Protein AF-A0A0W0Z2P0-F1 (afdb_monomer_lite)

Radius of gyration: 26.35 Å; chains: 1; bounding box: 93×44×69 Å

Secondary structure (DSSP, 8-state):
-----PPTTHHHHHHHHHHHHHHHHT-TT-HHHHHHHHHHHHHHHHHHSTT--HHHHHHHHHHHHHT-HHHHHSPP---HHHHHHHHHHHHHHHHS-TTT-HHHHHHHHHHHHHHHHHHHHH-HHHHHHTPPP--HHHHHHHHHHHHHS---PPP--HHHHHHHHHHHHHHHHHHHHHHHHHHHHHHHTTS-HHHHGGGB-TTTSSB-HHHHHHHHHH-GGG-TTS-HHHHHHHHHHHHHHHHHHTT-SSS-HHHHHHHHHHHHTSHHHHHHHHT---HHHHHHHHHHHHHHHHHHTTTS--SS------S--HHHHHHHHHHHHHHHS-----------

Foldseek 3Di:
DDDPPQPPCPLVVVLVLLVLLQVQLQVPVCLLSNLQSLLVQLLVCCVRPPLDALVNSLVVLLVSLVVDPSLAPDDHHQCQSLLLLLLLLVVLVVPDPQPPCPPVVLLSSSNLSSSSSSCSSNPVVVNLVNYDDDDPVSNVVSNVSSVVHDHDHHPDPPLVSLLVLLVVLLVLLVVLLVVLQVVLQVVLVVDDCQLQVVQQDPVPSGGPLLVSLVCCAPPVVSCVVQDPLSNLSSLLSVLSVVLNCLSDDDDRSVSSLVVSVVSCPDPVNVVSLVVHPDPSSVVSNVSNCVSCVQVCCVPPDDDDPRCSVRSCNSVNVVVVVVVVCVVVPPPDPPPPPPDD

Sequence (340 aa):
MSATAYPEDLDKSLERHIREINKSLNNKSHPEKSIEVMLSFGSFLQEQFPGMLLDDLRKEINKISKNSTQFQEMKLPEVQLIGALSEARIVWYGQAEIDENTYEICKCDALAKAMNIYAVLMGEERVTEKLLPVSDEIIDGTITKISAAKYKAPPQQYDAAAENTIRKLKVNNITCLQHLSDALKVEAKKLPDTVTKPFISANTGELDVASFATAVINKPEQFPEVSKQLRIASESYLTIKTLGMELEGTEKPIIKLQNYRQQFEQPHVQKTLNTNPDNAIQTFIKVVNYIFAKITNSVKKNSSDFEILPLNSPQQTLLKKAARELQEAPQAPSTSPSMK

Structure (mmCIF, N/CA/C/O backbone):
data_AF-A0A0W0Z2P0-F1
#
_entry.id   AF-A0A0W0Z2P0-F1
#
loop_
_atom_site.group_PDB
_atom_site.id
_atom_site.type_symbol
_atom_site.label_atom_id
_atom_site.label_alt_id
_atom_site.label_comp_id
_atom_site.label_asym_id
_atom_site.label_entity_id
_atom_site.label_seq_id
_atom_site.pdbx_PDB_ins_code
_atom_site.Cartn_x
_atom_site.Cartn_y
_atom_site.Cartn_z
_atom_site.occupancy
_atom_site.B_iso_or_equiv
_atom_site.auth_seq_id
_atom_site.auth_comp_id
_atom_site.auth_asym_id
_atom_site.auth_atom_id
_atom_site.pdbx_PDB_model_num
ATOM 1 N N . MET A 1 1 ? 11.443 -14.109 -0.359 1.00 38.25 1 MET A N 1
ATOM 2 C CA . MET A 1 1 ? 10.658 -14.283 0.880 1.00 38.25 1 MET A CA 1
ATOM 3 C C . MET A 1 1 ? 11.586 -14.044 2.059 1.00 38.25 1 MET A C 1
ATOM 5 O O . MET A 1 1 ? 12.591 -14.730 2.155 1.00 38.25 1 MET A O 1
ATOM 9 N N . SER A 1 2 ? 11.290 -13.054 2.895 1.00 31.50 2 SER A N 1
ATOM 10 C CA . SER A 1 2 ? 11.807 -12.933 4.261 1.00 31.50 2 SER A CA 1
ATOM 11 C C . SER A 1 2 ? 10.744 -12.170 5.041 1.00 31.50 2 SER A C 1
ATOM 13 O O . SER A 1 2 ? 10.290 -11.115 4.591 1.00 31.50 2 SER A O 1
ATOM 15 N N . ALA A 1 3 ? 10.257 -12.804 6.103 1.00 33.47 3 ALA A N 1
ATOM 16 C CA . ALA A 1 3 ? 9.181 -12.332 6.949 1.00 33.47 3 ALA A CA 1
ATOM 17 C C . ALA A 1 3 ? 9.569 -10.997 7.590 1.00 33.47 3 ALA A C 1
ATOM 19 O O . ALA A 1 3 ? 10.680 -10.841 8.094 1.00 33.47 3 ALA A O 1
ATOM 20 N N . THR A 1 4 ? 8.641 -10.045 7.614 1.00 42.00 4 THR A N 1
ATOM 21 C CA . THR A 1 4 ? 8.630 -9.042 8.675 1.00 42.00 4 THR A CA 1
ATOM 22 C C . THR A 1 4 ? 8.625 -9.811 9.989 1.00 42.00 4 THR A C 1
ATOM 24 O O . THR A 1 4 ? 7.636 -10.466 10.309 1.00 42.00 4 THR A O 1
ATOM 27 N N . ALA A 1 5 ? 9.755 -9.813 10.696 1.00 42.78 5 ALA A N 1
ATOM 28 C CA . ALA A 1 5 ? 9.804 -10.275 12.070 1.00 42.78 5 ALA A CA 1
ATOM 29 C C . ALA A 1 5 ? 8.889 -9.336 12.855 1.00 42.78 5 ALA A C 1
ATOM 31 O O . ALA A 1 5 ? 9.228 -8.179 13.103 1.00 42.78 5 ALA A O 1
ATOM 32 N N . TYR A 1 6 ? 7.668 -9.797 13.113 1.00 54.41 6 TYR A N 1
ATOM 33 C CA . TYR A 1 6 ? 6.761 -9.119 14.020 1.00 54.41 6 TYR A CA 1
ATOM 34 C C . TYR A 1 6 ? 7.428 -9.047 15.396 1.00 54.41 6 TYR A C 1
ATOM 36 O O . TYR A 1 6 ? 8.253 -9.914 15.703 1.00 54.41 6 TYR A O 1
ATOM 44 N N . PRO A 1 7 ? 7.092 -8.048 16.227 1.00 59.81 7 PRO A N 1
ATOM 45 C CA . PRO A 1 7 ? 7.478 -8.085 17.628 1.00 59.81 7 PRO A CA 1
ATOM 46 C C . PRO A 1 7 ? 7.146 -9.469 18.191 1.00 59.81 7 PRO A C 1
ATOM 48 O O . PRO A 1 7 ? 6.036 -9.971 17.964 1.00 59.81 7 PRO A O 1
ATOM 51 N N . GLU A 1 8 ? 8.098 -10.092 18.888 1.00 56.06 8 GLU A N 1
ATOM 52 C CA . GLU A 1 8 ? 7.783 -11.241 19.733 1.00 56.06 8 GLU A CA 1
ATOM 53 C C . GLU A 1 8 ? 6.577 -10.820 20.593 1.00 56.06 8 GLU A C 1
ATOM 55 O O . GLU A 1 8 ? 6.608 -9.765 21.221 1.00 56.06 8 GLU A O 1
ATOM 60 N N . ASP A 1 9 ? 5.475 -11.575 20.524 1.00 75.50 9 ASP A N 1
ATOM 61 C CA . ASP A 1 9 ? 4.191 -11.298 21.197 1.00 75.50 9 ASP A CA 1
ATOM 62 C C . ASP A 1 9 ? 3.194 -10.319 20.534 1.00 75.50 9 ASP A C 1
ATOM 64 O O . ASP A 1 9 ? 2.246 -9.877 21.200 1.00 75.50 9 ASP A O 1
ATOM 68 N N . LEU A 1 10 ? 3.299 -10.025 19.230 1.00 84.44 10 LEU A N 1
ATOM 69 C CA . LEU A 1 10 ? 2.244 -9.276 18.518 1.00 84.44 10 LEU A CA 1
ATOM 70 C C . LEU A 1 10 ? 0.857 -9.925 18.695 1.00 84.44 10 LEU A C 1
ATOM 72 O O . LEU A 1 10 ? -0.098 -9.236 19.052 1.00 84.44 10 LEU A O 1
ATOM 76 N N . ASP A 1 11 ? 0.756 -11.244 18.533 1.00 83.38 11 ASP A N 1
ATOM 77 C CA . ASP A 1 11 ? -0.502 -11.992 18.659 1.00 83.38 11 ASP A CA 1
ATOM 78 C C . ASP A 1 11 ? -1.118 -11.845 20.056 1.00 83.38 11 ASP A C 1
ATOM 80 O O . ASP A 1 11 ? -2.305 -11.541 20.183 1.00 83.38 11 ASP A O 1
ATOM 84 N N . LYS A 1 12 ? -0.299 -11.959 21.112 1.00 85.81 12 LYS A N 1
ATOM 85 C CA . LYS A 1 12 ? -0.736 -11.760 22.507 1.00 85.81 12 LYS A CA 1
ATOM 86 C C . LYS A 1 12 ? -1.150 -10.312 22.771 1.00 85.81 12 LYS A C 1
ATOM 88 O O . LYS A 1 12 ? -2.078 -10.052 23.537 1.00 85.81 12 LYS A O 1
ATOM 93 N N . SER A 1 13 ? -0.468 -9.352 22.147 1.00 89.12 13 SER A N 1
ATOM 94 C CA . SER A 1 13 ? -0.796 -7.928 22.272 1.00 89.12 13 SER A CA 1
ATOM 95 C C . SER A 1 13 ? -2.140 -7.611 21.615 1.00 89.12 13 SER A C 1
ATOM 97 O O . SER A 1 13 ? -2.981 -6.956 22.236 1.00 89.12 13 SER A O 1
ATOM 99 N N . LEU A 1 14 ? -2.377 -8.135 20.407 1.00 90.88 14 LEU A N 1
ATOM 100 C CA . LEU A 1 14 ? -3.671 -8.066 19.725 1.00 90.88 14 LEU A CA 1
ATOM 101 C C . LEU A 1 14 ? -4.765 -8.727 20.573 1.00 90.88 14 LEU A C 1
ATOM 103 O O . LEU A 1 14 ? -5.805 -8.118 20.814 1.00 90.88 14 LEU A O 1
ATOM 107 N N . GLU A 1 15 ? -4.516 -9.929 21.096 1.00 89.31 15 GLU A N 1
ATOM 108 C CA . GLU A 1 15 ? -5.449 -10.662 21.959 1.00 89.31 15 GLU A CA 1
ATOM 109 C C . GLU A 1 15 ? -5.854 -9.840 23.191 1.00 89.31 15 GLU A C 1
ATOM 111 O O . GLU A 1 15 ? -7.044 -9.710 23.500 1.00 89.31 15 GLU A O 1
ATOM 116 N N . ARG A 1 16 ? -4.876 -9.234 23.872 1.00 90.94 16 ARG A N 1
ATOM 117 C CA . ARG A 1 16 ? -5.110 -8.366 25.031 1.00 90.94 16 ARG A CA 1
ATOM 118 C C . ARG A 1 16 ? -6.006 -7.179 24.674 1.00 90.94 16 ARG A C 1
ATOM 120 O O . ARG A 1 16 ? -6.971 -6.929 25.397 1.00 90.94 16 ARG A O 1
ATOM 127 N N . HIS A 1 17 ? -5.727 -6.489 23.566 1.00 93.75 17 HIS A N 1
ATOM 128 C CA . HIS A 1 17 ? -6.543 -5.356 23.120 1.00 93.75 17 HIS A CA 1
ATOM 129 C C . HIS A 1 17 ? -7.974 -5.778 22.773 1.00 93.75 17 HIS A C 1
ATOM 131 O O . HIS A 1 17 ? -8.924 -5.139 23.222 1.00 93.75 17 HIS A O 1
ATOM 137 N N . ILE A 1 18 ? -8.157 -6.885 22.049 1.00 93.31 18 ILE A N 1
ATOM 138 C CA . ILE A 1 18 ? -9.495 -7.383 21.699 1.00 93.31 18 ILE A CA 1
ATOM 139 C C . ILE A 1 18 ? -10.286 -7.796 22.946 1.00 93.31 18 ILE A C 1
ATOM 141 O O . ILE A 1 18 ? -11.477 -7.494 23.045 1.00 93.31 18 ILE A O 1
ATOM 145 N N . ARG A 1 19 ? -9.647 -8.424 23.942 1.00 92.00 19 ARG A N 1
ATOM 146 C CA . ARG A 1 19 ? -10.296 -8.737 25.228 1.00 92.00 19 ARG A CA 1
ATOM 147 C C . ARG A 1 19 ? -10.727 -7.482 25.978 1.00 92.00 19 ARG A C 1
ATOM 149 O O . ARG A 1 19 ? -11.816 -7.464 26.552 1.00 92.00 19 ARG A O 1
ATOM 156 N N . GLU A 1 20 ? -9.898 -6.445 25.974 1.00 93.00 20 GLU A N 1
ATOM 157 C CA . GLU A 1 20 ? -10.222 -5.172 26.614 1.00 93.00 20 GLU A CA 1
ATOM 158 C C . GLU A 1 20 ? -11.389 -4.468 25.914 1.00 93.00 20 GLU A C 1
ATOM 160 O O . GLU A 1 20 ? -12.325 -4.037 26.592 1.00 93.00 20 GLU A O 1
ATOM 165 N N . ILE A 1 21 ? -11.391 -4.452 24.576 1.00 93.12 21 ILE A N 1
ATOM 166 C CA . ILE A 1 21 ? -12.507 -3.952 23.763 1.00 93.12 21 ILE A CA 1
ATOM 167 C C . ILE A 1 21 ? -13.784 -4.739 24.073 1.00 93.12 21 ILE A C 1
ATOM 169 O O . ILE A 1 21 ? -14.826 -4.157 24.357 1.00 93.12 21 ILE A O 1
ATOM 173 N N . ASN A 1 22 ? -13.725 -6.071 24.081 1.00 92.06 22 ASN A N 1
ATOM 174 C CA . ASN A 1 22 ? -14.903 -6.888 24.369 1.00 92.06 22 ASN A CA 1
ATOM 175 C C . ASN A 1 22 ? -15.439 -6.645 25.786 1.00 92.06 22 ASN A C 1
ATOM 177 O O . ASN A 1 22 ? -16.653 -6.614 26.003 1.00 92.06 22 ASN A O 1
ATOM 181 N N . LYS A 1 23 ? -14.548 -6.448 26.760 1.00 91.06 23 LYS A N 1
ATOM 182 C CA . LYS A 1 23 ? -14.924 -6.115 28.136 1.00 91.06 23 LYS A CA 1
ATOM 183 C C . LYS A 1 23 ? -15.576 -4.733 28.228 1.00 91.06 23 LYS A C 1
ATOM 185 O O . LYS A 1 23 ? -16.551 -4.598 28.965 1.00 91.06 23 LYS A O 1
ATOM 190 N N . SER A 1 24 ? -15.061 -3.729 27.517 1.00 91.94 24 SER A N 1
ATOM 191 C CA . SER A 1 24 ? -15.619 -2.372 27.535 1.00 91.94 24 SER A CA 1
ATOM 192 C C . SER A 1 24 ? -16.967 -2.300 26.816 1.00 91.94 24 SER A C 1
ATOM 194 O O . SER A 1 24 ? -17.912 -1.754 27.381 1.00 91.94 24 SER A O 1
ATOM 196 N N . LEU A 1 25 ? -17.113 -2.952 25.658 1.00 88.81 25 LEU A N 1
ATOM 197 C CA . LEU A 1 25 ? -18.373 -3.006 24.903 1.00 88.81 25 LEU A CA 1
ATOM 198 C C . LEU A 1 25 ? -19.531 -3.631 25.696 1.00 88.81 25 LEU A C 1
ATOM 200 O O . LEU A 1 25 ? -20.675 -3.213 25.546 1.00 88.81 25 LEU A O 1
ATOM 204 N N . ASN A 1 26 ? -19.248 -4.589 26.582 1.00 85.38 26 ASN A N 1
ATOM 205 C CA . ASN A 1 26 ? -20.266 -5.172 27.463 1.00 85.38 26 ASN A CA 1
ATOM 206 C C . ASN A 1 26 ? -20.700 -4.235 28.611 1.00 85.38 26 ASN A C 1
ATOM 208 O O . ASN A 1 26 ? -21.699 -4.508 29.276 1.00 85.38 26 ASN A O 1
ATOM 212 N N . ASN A 1 27 ? -19.980 -3.137 28.860 1.00 83.19 27 ASN A N 1
ATOM 213 C CA . ASN A 1 27 ? -20.311 -2.160 29.894 1.00 83.19 27 ASN A CA 1
ATOM 214 C C . ASN A 1 27 ? -21.078 -0.966 29.301 1.00 83.19 27 ASN A C 1
ATOM 216 O O . ASN A 1 27 ? -20.511 0.094 29.030 1.00 83.19 27 ASN A O 1
ATOM 220 N N . LYS A 1 28 ? -22.393 -1.141 29.127 1.00 72.06 28 LYS A N 1
ATOM 221 C CA . LYS A 1 28 ? -23.289 -0.150 28.499 1.00 72.06 28 LYS A CA 1
ATOM 222 C C . LYS A 1 28 ? -23.348 1.198 29.227 1.00 72.06 28 LYS A C 1
ATOM 224 O O . LYS A 1 28 ? -23.702 2.198 28.613 1.00 72.06 28 LYS A O 1
ATOM 229 N N . SER A 1 29 ? -22.989 1.235 30.509 1.00 74.62 29 SER A N 1
ATOM 230 C CA . SER A 1 29 ? -23.050 2.444 31.337 1.00 74.62 29 SER A CA 1
ATOM 231 C C . SER A 1 29 ? -21.920 3.442 31.061 1.00 74.62 29 SER A C 1
ATOM 233 O O . SER A 1 29 ? -22.002 4.573 31.527 1.00 74.62 29 SER A O 1
ATOM 235 N N . HIS A 1 30 ? -20.870 3.040 30.330 1.00 80.31 30 HIS A N 1
ATOM 236 C CA . HIS A 1 30 ? -19.684 3.871 30.081 1.00 80.31 30 HIS A CA 1
ATOM 237 C C . HIS A 1 30 ? -19.198 3.768 28.625 1.00 80.31 30 HIS A C 1
ATOM 239 O O . HIS A 1 30 ? -18.109 3.237 28.370 1.00 80.31 30 HIS A O 1
ATOM 245 N N . PRO A 1 31 ? -19.982 4.256 27.645 1.00 80.56 31 PRO A N 1
ATOM 246 C CA . PRO A 1 31 ? -19.602 4.210 26.235 1.00 80.56 31 PRO A CA 1
ATOM 247 C C . PRO A 1 31 ? -18.310 4.987 25.946 1.00 80.56 31 PRO A C 1
ATOM 249 O O . PRO A 1 31 ? -17.575 4.602 25.038 1.00 80.56 31 PRO A O 1
ATOM 252 N N . GLU A 1 32 ? -17.976 6.017 26.733 1.00 86.50 32 GLU A N 1
ATOM 253 C CA . GLU A 1 32 ? -16.735 6.787 26.563 1.00 86.50 32 GLU A CA 1
ATOM 254 C C . GLU A 1 32 ? -15.503 5.895 26.750 1.00 86.50 32 GLU A C 1
ATOM 256 O O . GLU A 1 32 ? -14.555 5.961 25.971 1.00 86.50 32 GLU A O 1
ATOM 261 N N . LYS A 1 33 ? -15.550 4.979 27.725 1.00 88.69 33 LYS A N 1
ATOM 262 C CA . LYS A 1 33 ? -14.458 4.035 27.988 1.00 88.69 33 LYS A CA 1
ATOM 263 C C . LYS A 1 33 ? -14.229 3.093 26.809 1.00 88.69 33 LYS A C 1
ATOM 265 O O . LYS A 1 33 ? -13.092 2.761 26.491 1.00 88.69 33 LYS A O 1
ATOM 270 N N . SER A 1 34 ? -15.297 2.660 26.148 1.00 90.00 34 SER A N 1
ATOM 271 C CA . SER A 1 34 ? -15.194 1.816 24.956 1.00 90.00 34 SER A CA 1
ATOM 272 C C . SER A 1 34 ? -14.545 2.560 23.790 1.00 90.00 34 SER A C 1
ATOM 274 O O . SER A 1 34 ? -13.726 1.980 23.079 1.00 90.00 34 SER A O 1
ATOM 276 N N . ILE A 1 35 ? -14.849 3.851 23.639 1.00 91.06 35 ILE A N 1
ATOM 277 C CA . ILE A 1 35 ? -14.222 4.721 22.637 1.00 91.06 35 ILE A CA 1
ATOM 278 C C . ILE A 1 35 ? -12.734 4.914 22.947 1.00 91.06 35 ILE A C 1
ATOM 280 O O . ILE A 1 35 ? -11.907 4.768 22.052 1.00 91.06 35 ILE A O 1
ATOM 284 N N . GLU A 1 36 ? -12.370 5.171 24.205 1.00 92.06 36 GLU A N 1
ATOM 285 C CA . GLU A 1 36 ? -10.968 5.314 24.626 1.00 92.06 36 GLU A CA 1
ATOM 286 C C . GLU A 1 36 ? -10.154 4.031 24.405 1.00 92.06 36 GLU A C 1
ATOM 288 O O . GLU A 1 36 ? -9.028 4.090 23.912 1.00 92.06 36 GLU A O 1
ATOM 293 N N . VAL A 1 37 ? -10.725 2.860 24.700 1.00 92.62 37 VAL A N 1
ATOM 294 C CA . VAL A 1 37 ? -10.064 1.569 24.445 1.00 92.62 37 VAL A CA 1
ATOM 295 C C . VAL A 1 37 ? -9.882 1.334 22.939 1.00 92.62 37 VAL A C 1
ATOM 297 O O . VAL A 1 37 ? -8.808 0.901 22.516 1.00 92.62 37 VAL A O 1
ATOM 300 N N . MET A 1 38 ? -10.881 1.668 22.114 1.00 91.50 38 MET A N 1
ATOM 301 C CA . MET A 1 38 ? -10.751 1.611 20.651 1.00 91.50 38 MET A CA 1
ATOM 302 C C . MET A 1 38 ? -9.661 2.562 20.148 1.00 91.50 38 MET A C 1
ATOM 304 O O . MET A 1 38 ? -8.819 2.169 19.347 1.00 91.50 38 MET A O 1
ATOM 308 N N . LEU A 1 39 ? -9.623 3.794 20.653 1.00 90.06 39 LEU A N 1
ATOM 309 C CA . LEU A 1 39 ? -8.586 4.771 20.322 1.00 90.06 39 LEU A CA 1
ATOM 310 C C . LEU A 1 39 ? -7.191 4.291 20.720 1.00 90.06 39 LEU A C 1
ATOM 312 O O . LEU A 1 39 ? -6.248 4.427 19.940 1.00 90.06 39 LEU A O 1
ATOM 316 N N . SER A 1 40 ? -7.056 3.691 21.903 1.00 91.12 40 SER A N 1
ATOM 317 C CA . SER A 1 40 ? -5.793 3.110 22.354 1.00 91.12 40 SER A CA 1
ATOM 318 C C . SER A 1 40 ? -5.351 1.960 21.453 1.00 91.12 40 SER A C 1
ATOM 320 O O . SER A 1 40 ? -4.164 1.867 21.144 1.00 91.12 40 SER A O 1
ATOM 322 N N . PHE A 1 41 ? -6.279 1.111 21.008 1.00 92.62 41 PHE A N 1
ATOM 323 C CA . PHE A 1 41 ? -5.969 0.041 20.065 1.00 92.62 41 PHE A CA 1
ATOM 324 C C . PHE A 1 41 ? -5.561 0.590 18.690 1.00 92.62 41 PHE A C 1
ATOM 326 O O . PHE A 1 41 ? -4.579 0.138 18.108 1.00 92.62 41 PHE A O 1
ATOM 333 N N . GLY A 1 42 ? -6.255 1.614 18.195 1.00 88.88 42 GLY A N 1
ATOM 334 C CA . GLY A 1 42 ? -5.901 2.307 16.957 1.00 88.88 42 GLY A CA 1
ATOM 335 C C . GLY A 1 42 ? -4.515 2.950 16.998 1.00 88.88 42 GLY A C 1
ATOM 336 O O . GLY A 1 42 ? -3.743 2.802 16.052 1.00 88.88 42 GLY A O 1
ATOM 337 N N . SER A 1 43 ? -4.181 3.601 18.115 1.00 83.75 43 SER A N 1
ATOM 338 C CA . SER A 1 43 ? -2.860 4.191 18.372 1.00 83.75 43 SER A CA 1
ATOM 339 C C . SER A 1 43 ? -1.767 3.117 18.414 1.00 83.75 43 SER A C 1
ATOM 341 O O . SER A 1 43 ? -0.750 3.247 17.736 1.00 83.75 43 SER A O 1
ATOM 343 N N . PHE A 1 44 ? -2.024 1.993 19.094 1.00 89.56 44 PHE A N 1
ATOM 344 C CA . PHE A 1 44 ? -1.144 0.821 19.062 1.00 89.56 44 PHE A CA 1
ATOM 345 C C . PHE A 1 44 ? -0.911 0.325 17.626 1.00 89.56 44 PHE A C 1
ATOM 347 O O . PHE A 1 44 ? 0.229 0.102 17.232 1.00 89.56 44 PHE A O 1
ATOM 354 N N . LEU A 1 45 ? -1.959 0.205 16.805 1.00 86.19 45 LEU A N 1
ATOM 355 C CA . LEU A 1 45 ? -1.821 -0.225 15.409 1.00 86.19 45 LEU A CA 1
ATOM 356 C C . LEU A 1 45 ? -1.015 0.773 14.565 1.00 86.19 45 LEU A C 1
ATOM 358 O O . LEU A 1 45 ? -0.222 0.361 13.723 1.00 86.19 45 LEU A O 1
ATOM 362 N N . GLN A 1 46 ? -1.192 2.076 14.785 1.00 77.81 46 GLN A N 1
ATOM 363 C CA . GLN A 1 46 ? -0.387 3.111 14.131 1.00 77.81 46 GLN A CA 1
ATOM 364 C C . GLN A 1 46 ? 1.090 3.042 14.547 1.00 77.81 46 GLN A C 1
ATOM 366 O O . GLN A 1 46 ? 1.961 3.274 13.711 1.00 77.81 46 GLN A O 1
ATOM 371 N N . GLU A 1 47 ? 1.364 2.705 15.809 1.00 80.44 47 GLU A N 1
ATOM 372 C CA . GLU A 1 47 ? 2.717 2.564 16.350 1.00 80.44 47 GLU A CA 1
ATOM 373 C C . GLU A 1 47 ? 3.421 1.296 15.849 1.00 80.44 47 GLU A C 1
ATOM 375 O O . GLU A 1 47 ? 4.597 1.351 15.500 1.00 80.44 47 GLU A O 1
ATOM 380 N N . GLN A 1 48 ? 2.708 0.167 15.790 1.00 82.94 48 GLN A N 1
ATOM 381 C CA . GLN A 1 48 ? 3.265 -1.114 15.337 1.00 82.94 48 GLN A CA 1
ATOM 382 C C . GLN A 1 48 ? 3.370 -1.213 13.810 1.00 82.94 48 GLN A C 1
ATOM 384 O O . GLN A 1 48 ? 4.240 -1.911 13.290 1.00 82.94 48 GLN A O 1
ATOM 389 N N . PHE A 1 49 ? 2.496 -0.516 13.079 1.00 78.00 49 PHE A N 1
ATOM 390 C CA . PHE A 1 49 ? 2.429 -0.560 11.617 1.00 78.00 49 PHE A CA 1
ATOM 391 C C . PHE A 1 49 ? 2.475 0.848 11.001 1.00 78.00 49 PHE A C 1
ATOM 393 O O . PHE A 1 49 ? 1.546 1.256 10.287 1.00 78.00 49 PHE A O 1
ATOM 400 N N . PRO A 1 50 ? 3.556 1.614 11.240 1.00 71.75 50 PRO A N 1
ATOM 401 C CA . PRO A 1 50 ? 3.658 2.992 10.778 1.00 71.75 50 PRO A CA 1
ATOM 402 C C . PRO A 1 50 ? 3.621 3.047 9.247 1.00 71.75 50 PRO A C 1
ATOM 404 O O . PRO A 1 50 ? 4.323 2.304 8.560 1.00 71.75 50 PRO A O 1
ATOM 407 N N . GLY A 1 51 ? 2.774 3.912 8.685 1.00 67.19 51 GLY A N 1
ATOM 408 C CA . GLY A 1 51 ? 2.618 4.054 7.230 1.00 67.19 51 GLY A CA 1
ATOM 409 C C . GLY A 1 51 ? 1.993 2.844 6.518 1.00 67.19 51 GLY A C 1
ATOM 410 O O . GLY A 1 51 ? 1.934 2.822 5.286 1.00 67.19 51 GLY A O 1
ATOM 411 N N . MET A 1 52 ? 1.516 1.828 7.249 1.00 73.50 52 MET A N 1
ATOM 412 C CA . MET A 1 52 ? 0.782 0.721 6.644 1.00 73.50 52 MET A CA 1
ATOM 413 C C . MET A 1 52 ? -0.650 1.152 6.319 1.00 73.50 52 MET A C 1
ATOM 415 O O . MET A 1 52 ? -1.367 1.705 7.152 1.00 73.50 52 MET A O 1
ATOM 419 N N . LEU A 1 53 ? -1.059 0.884 5.081 1.00 70.25 53 LEU A N 1
ATOM 420 C CA . LEU A 1 53 ? -2.417 1.129 4.611 1.00 70.25 53 LEU A CA 1
ATOM 421 C C . LEU A 1 53 ? -3.386 0.155 5.270 1.00 70.25 53 LEU A C 1
ATOM 423 O O . LEU A 1 53 ? -3.015 -0.982 5.555 1.00 70.25 53 LEU A O 1
ATOM 427 N N . LEU A 1 54 ? -4.631 0.587 5.457 1.00 73.38 54 LEU A N 1
ATOM 428 C CA . LEU A 1 54 ? -5.638 -0.194 6.163 1.00 73.38 54 LEU A CA 1
ATOM 429 C C . LEU A 1 54 ? -5.867 -1.576 5.535 1.00 73.38 54 LEU A C 1
ATOM 431 O O . LEU A 1 54 ? -5.907 -2.561 6.262 1.00 73.38 54 LEU A O 1
ATOM 435 N N . ASP A 1 55 ? -5.950 -1.682 4.209 1.00 72.25 55 ASP A N 1
ATOM 436 C CA . ASP A 1 55 ? -6.149 -2.975 3.540 1.00 72.25 55 ASP A CA 1
ATOM 437 C C . ASP A 1 55 ? -4.955 -3.916 3.683 1.00 72.25 55 ASP A C 1
ATOM 439 O O . ASP A 1 55 ? -5.122 -5.125 3.846 1.00 72.25 55 ASP A O 1
ATOM 443 N N . ASP A 1 56 ? -3.740 -3.375 3.647 1.00 73.00 56 ASP A N 1
ATOM 444 C CA . ASP A 1 56 ? -2.540 -4.179 3.859 1.00 73.00 56 ASP A CA 1
ATOM 445 C C . ASP A 1 56 ? -2.430 -4.605 5.324 1.00 73.00 56 ASP A C 1
ATOM 447 O O . ASP A 1 56 ? -2.118 -5.761 5.599 1.00 73.00 56 ASP A O 1
ATOM 451 N N . LEU A 1 57 ? -2.798 -3.721 6.255 1.00 81.69 57 LEU A N 1
ATOM 452 C CA . LEU A 1 57 ? -2.911 -4.049 7.671 1.00 81.69 57 LEU A CA 1
ATOM 453 C C . LEU A 1 57 ? -3.954 -5.148 7.896 1.00 81.69 57 LEU A C 1
ATOM 455 O O . LEU A 1 57 ? -3.667 -6.123 8.581 1.00 81.69 57 LEU A O 1
ATOM 459 N N . ARG A 1 58 ? -5.132 -5.060 7.265 1.00 83.75 58 ARG A N 1
ATOM 460 C CA . ARG A 1 58 ? -6.157 -6.115 7.316 1.00 83.75 58 ARG A CA 1
ATOM 461 C C . ARG A 1 58 ? -5.611 -7.441 6.797 1.00 83.75 58 ARG A C 1
ATOM 463 O O . ARG A 1 58 ? -5.825 -8.463 7.440 1.00 83.75 58 ARG A O 1
ATOM 470 N N . LYS A 1 59 ? -4.875 -7.447 5.679 1.00 84.69 59 LYS A N 1
ATOM 471 C CA . LYS A 1 59 ? -4.248 -8.668 5.141 1.00 84.69 59 LYS A CA 1
ATOM 472 C C . LYS A 1 59 ? -3.229 -9.262 6.109 1.00 84.69 59 LYS A C 1
ATOM 474 O O . LYS A 1 59 ? -3.260 -10.472 6.318 1.00 84.69 59 LYS A O 1
ATOM 479 N N . GLU A 1 60 ? -2.347 -8.449 6.690 1.00 84.69 60 GLU A N 1
ATOM 480 C CA . GLU A 1 60 ? -1.347 -8.943 7.644 1.00 84.69 60 GLU A CA 1
ATOM 481 C C . GLU A 1 60 ? -1.996 -9.462 8.932 1.00 84.69 60 GLU A C 1
ATOM 483 O O . GLU A 1 60 ? -1.707 -10.582 9.354 1.00 84.69 60 GLU A O 1
ATOM 488 N N . ILE A 1 61 ? -2.957 -8.728 9.497 1.00 88.38 61 ILE A N 1
ATOM 489 C CA . ILE A 1 61 ? -3.686 -9.173 10.690 1.00 88.38 61 ILE A CA 1
ATOM 490 C C . ILE A 1 61 ? -4.522 -10.427 10.404 1.00 88.38 61 ILE A C 1
ATOM 492 O O . ILE A 1 61 ? -4.613 -11.312 11.250 1.00 88.38 61 ILE A O 1
ATOM 496 N N . ASN A 1 62 ? -5.094 -10.570 9.209 1.00 85.69 62 ASN A N 1
ATOM 497 C CA . ASN A 1 62 ? -5.845 -11.771 8.846 1.00 85.69 62 ASN A CA 1
ATOM 498 C C . ASN A 1 62 ? -4.943 -13.018 8.788 1.00 85.69 62 ASN A C 1
ATOM 500 O O . ASN A 1 62 ? -5.364 -14.099 9.193 1.00 85.69 62 ASN A O 1
ATOM 504 N N . LYS A 1 63 ? -3.683 -12.889 8.340 1.00 85.12 63 LYS A N 1
ATOM 505 C CA . LYS A 1 63 ? -2.719 -14.007 8.399 1.00 85.12 63 LYS A CA 1
ATOM 506 C C . LYS A 1 63 ? -2.455 -14.443 9.841 1.00 85.12 63 LYS A C 1
ATOM 508 O O . LYS A 1 63 ? -2.354 -15.638 10.095 1.00 85.12 63 LYS A O 1
ATOM 513 N N . ILE A 1 64 ? -2.377 -13.486 10.764 1.00 81.62 64 ILE A N 1
ATOM 514 C CA . ILE A 1 64 ? -2.215 -13.738 12.200 1.00 81.62 64 ILE A CA 1
ATOM 515 C C . ILE A 1 64 ? -3.471 -14.413 12.775 1.00 81.62 64 ILE A C 1
ATOM 517 O O . ILE A 1 64 ? -3.395 -15.489 13.363 1.00 81.62 64 ILE A O 1
ATOM 521 N N . SER A 1 65 ? -4.646 -13.825 12.536 1.00 79.94 65 SER A N 1
ATOM 522 C CA . SER A 1 65 ? -5.934 -14.311 13.042 1.00 79.94 65 SER A CA 1
ATOM 523 C C . SER A 1 65 ? -6.247 -15.741 12.595 1.00 79.94 65 SER A C 1
ATOM 525 O O . SER A 1 65 ? -6.661 -16.563 13.411 1.00 79.94 65 SER A O 1
ATOM 527 N N . LYS A 1 66 ? -5.992 -16.079 11.323 1.00 76.62 66 LYS A N 1
ATOM 528 C CA . LYS A 1 66 ? -6.240 -17.428 10.780 1.00 76.62 66 LYS A CA 1
ATOM 529 C C . LYS A 1 66 ? -5.457 -18.529 11.487 1.00 76.62 66 LYS A C 1
ATOM 531 O O . LYS A 1 66 ? -5.930 -19.660 11.532 1.00 76.62 66 LYS A O 1
ATOM 536 N N . ASN A 1 67 ? -4.294 -18.198 12.038 1.00 71.50 67 ASN A N 1
ATOM 537 C CA . ASN A 1 67 ? -3.429 -19.151 12.723 1.00 71.50 67 ASN A CA 1
ATOM 538 C C . ASN A 1 67 ? -3.688 -19.209 14.239 1.00 71.50 67 ASN A C 1
ATOM 540 O O . ASN A 1 67 ? -3.059 -20.010 14.926 1.00 71.50 67 ASN A O 1
ATOM 544 N N . SER A 1 68 ? -4.608 -18.392 14.766 1.00 76.44 68 SER A N 1
ATOM 545 C CA . SER A 1 68 ? -4.909 -18.309 16.195 1.00 76.44 68 SER A CA 1
ATOM 546 C C . SER A 1 68 ? -6.339 -18.765 16.490 1.00 76.44 68 SER A C 1
ATOM 548 O O . SER A 1 68 ? -7.322 -18.086 16.185 1.00 76.44 68 SER A O 1
ATOM 550 N N . THR A 1 69 ? -6.456 -19.923 17.145 1.00 75.88 69 THR A N 1
ATOM 551 C CA . THR A 1 69 ? -7.738 -20.470 17.623 1.00 75.88 69 THR A CA 1
ATOM 552 C C . THR A 1 69 ? -8.418 -19.545 18.632 1.00 75.88 69 THR A C 1
ATOM 554 O O . THR A 1 69 ? -9.643 -19.468 18.687 1.00 75.88 69 THR A O 1
ATOM 557 N N . GLN A 1 70 ? -7.630 -18.768 19.378 1.00 80.56 70 GLN A N 1
ATOM 558 C CA . GLN A 1 70 ? -8.121 -17.895 20.439 1.00 80.56 70 GLN A CA 1
ATOM 559 C C . GLN A 1 70 ? -9.086 -16.829 19.917 1.00 80.56 70 GLN A C 1
ATOM 561 O O . GLN A 1 70 ? -10.114 -16.595 20.544 1.00 80.56 70 GLN A O 1
ATOM 566 N N . PHE A 1 71 ? -8.797 -16.198 18.772 1.00 82.38 71 PHE A N 1
ATOM 567 C CA . PHE A 1 71 ? -9.683 -15.181 18.193 1.00 82.38 71 PHE A CA 1
ATOM 568 C C . PHE A 1 71 ? -10.994 -15.776 17.668 1.00 82.38 71 PHE A C 1
ATOM 570 O O . PHE A 1 71 ? -12.060 -15.184 17.847 1.00 82.38 71 PHE A O 1
ATOM 577 N N . GLN A 1 72 ? -10.931 -16.970 17.074 1.00 75.94 72 GLN A N 1
ATOM 578 C CA . GLN A 1 72 ? -12.106 -17.664 16.541 1.00 75.94 72 GLN A CA 1
ATOM 579 C C . GLN A 1 72 ? -13.085 -18.050 17.660 1.00 75.94 72 GLN A C 1
ATOM 581 O O . GLN A 1 72 ? -14.299 -17.906 17.505 1.00 75.94 72 GLN A O 1
ATOM 586 N N . GLU A 1 73 ? -12.554 -18.460 18.813 1.00 82.88 73 GLU A N 1
ATOM 587 C CA . GLU A 1 73 ? -13.332 -18.854 19.991 1.00 82.88 73 GLU A CA 1
ATOM 588 C C . GLU A 1 73 ? -13.849 -17.662 20.818 1.00 82.88 73 GLU A C 1
ATOM 590 O O . GLU A 1 73 ? -14.727 -17.833 21.672 1.00 82.88 73 GLU A O 1
ATOM 595 N N . MET A 1 74 ? -13.369 -16.432 20.577 1.00 86.94 74 MET A N 1
ATOM 596 C CA . MET A 1 74 ? -13.850 -15.269 21.328 1.00 86.94 74 MET A CA 1
ATOM 597 C C . MET A 1 74 ? -15.337 -14.997 21.067 1.00 86.94 74 MET A C 1
ATOM 599 O O . MET A 1 74 ? -15.819 -14.887 19.929 1.00 86.94 74 MET A O 1
ATOM 603 N N . LYS A 1 75 ? -16.080 -14.821 22.166 1.00 86.44 75 LYS A N 1
ATOM 604 C CA . LYS A 1 75 ? -17.488 -14.420 22.136 1.00 86.44 75 LYS A CA 1
ATOM 605 C C . LYS A 1 75 ? -17.604 -12.965 21.686 1.00 86.44 75 LYS A C 1
ATOM 607 O O . LYS A 1 75 ? -17.058 -12.068 22.321 1.00 86.44 75 LYS A O 1
ATOM 612 N N . LEU A 1 76 ? -18.380 -12.743 20.629 1.00 85.44 76 LEU A N 1
ATOM 613 C CA . LEU A 1 76 ? -18.672 -11.410 20.117 1.00 85.44 76 LEU A CA 1
ATOM 614 C C . LEU A 1 76 ? -19.680 -10.680 21.037 1.00 85.44 76 LEU A C 1
ATOM 616 O O . LEU A 1 76 ? -20.812 -11.178 21.155 1.00 85.44 76 LEU A O 1
ATOM 620 N N . PRO A 1 77 ? -19.305 -9.548 21.674 1.00 85.75 77 PRO A N 1
ATOM 621 C CA . PRO A 1 77 ? -20.203 -8.718 22.485 1.00 85.75 77 PRO A CA 1
ATOM 622 C C . PRO A 1 77 ? -21.275 -8.031 21.623 1.00 85.75 77 PRO A C 1
ATOM 624 O O . PRO A 1 77 ? -21.355 -8.238 20.411 1.00 85.75 77 PRO A O 1
ATOM 627 N N . GLU A 1 78 ? -22.121 -7.209 22.241 1.00 83.56 78 GLU A N 1
ATOM 628 C CA . GLU A 1 78 ? -22.987 -6.304 21.485 1.00 83.56 78 GLU A CA 1
ATOM 629 C C . GLU A 1 78 ? -22.144 -5.243 20.764 1.00 83.56 78 GLU A C 1
ATOM 631 O O . GLU A 1 78 ? -21.388 -4.495 21.381 1.00 83.56 78 GLU A O 1
ATOM 636 N N . VAL A 1 79 ? -22.275 -5.179 19.439 1.00 84.00 79 VAL A N 1
ATOM 637 C CA . VAL A 1 79 ? -21.452 -4.323 18.567 1.00 84.00 79 VAL A CA 1
ATOM 638 C C . VAL A 1 79 ? -22.167 -3.042 18.127 1.00 84.00 79 VAL A C 1
ATOM 640 O O . VAL A 1 79 ? -21.696 -2.345 17.236 1.00 84.00 79 VAL A O 1
ATOM 643 N N . GLN A 1 80 ? -23.288 -2.686 18.761 1.00 80.75 80 GLN A N 1
ATOM 644 C CA . GLN A 1 80 ? -24.079 -1.497 18.404 1.00 80.75 80 GLN A CA 1
ATOM 645 C C . GLN A 1 80 ? -23.255 -0.206 18.476 1.00 80.75 80 GLN A C 1
ATOM 647 O O . GLN A 1 80 ? -23.339 0.627 17.578 1.00 80.75 80 GLN A O 1
ATOM 652 N N . LEU A 1 81 ? -22.391 -0.073 19.491 1.00 83.50 81 LEU A N 1
ATOM 653 C CA . LEU A 1 81 ? -21.475 1.064 19.590 1.00 83.50 81 LEU A CA 1
ATOM 654 C C . LEU A 1 81 ? -20.471 1.099 18.427 1.00 83.50 81 LEU A C 1
ATOM 656 O O . LEU A 1 81 ? -20.131 2.179 17.969 1.00 83.50 81 LEU A O 1
ATOM 660 N N . ILE A 1 82 ? -20.027 -0.052 17.908 1.00 83.00 82 ILE A N 1
ATOM 661 C CA . ILE A 1 82 ? -19.152 -0.105 16.723 1.00 83.00 82 ILE A CA 1
ATOM 662 C C . ILE A 1 82 ? -19.898 0.418 15.492 1.00 83.00 82 ILE A C 1
ATOM 664 O O . ILE A 1 82 ? -19.334 1.190 14.721 1.00 83.00 82 ILE A O 1
ATOM 668 N N . GLY A 1 83 ? -21.174 0.052 15.334 1.00 78.88 83 GLY A N 1
ATOM 669 C CA . GLY A 1 83 ? -22.037 0.604 14.287 1.00 78.88 83 GLY A CA 1
ATOM 670 C C . GLY A 1 83 ? -22.167 2.120 14.401 1.00 78.88 83 GLY A C 1
ATOM 671 O O . GLY A 1 83 ? -21.892 2.831 13.437 1.00 78.88 83 GLY A O 1
ATOM 672 N N . ALA A 1 84 ? -22.483 2.615 15.601 1.00 82.31 84 ALA A N 1
ATOM 673 C CA . ALA A 1 84 ? -22.616 4.045 15.861 1.00 82.31 84 ALA A CA 1
ATOM 674 C C . ALA A 1 84 ? -21.305 4.802 15.613 1.00 82.31 84 ALA A C 1
ATOM 676 O O . ALA A 1 84 ? -21.323 5.867 15.009 1.00 82.31 84 ALA A O 1
ATOM 677 N N . LEU A 1 85 ? -20.161 4.238 16.014 1.00 82.62 85 LEU A N 1
ATOM 678 C CA . LEU A 1 85 ? -18.841 4.818 15.759 1.00 82.62 85 LEU A CA 1
ATOM 679 C C . LEU A 1 85 ? -18.483 4.830 14.272 1.00 82.62 85 LEU A C 1
ATOM 681 O O . LEU A 1 85 ? -17.835 5.772 13.817 1.00 82.62 85 LEU A O 1
ATOM 685 N N . SER A 1 86 ? -18.888 3.807 13.515 1.00 78.81 86 SER A N 1
ATOM 686 C CA . SER A 1 86 ? -18.640 3.756 12.074 1.00 78.81 86 SER A CA 1
ATOM 687 C C . SER A 1 86 ? -19.345 4.905 11.352 1.00 78.81 86 SER A C 1
ATOM 689 O O . SER A 1 86 ? -18.696 5.610 10.579 1.00 78.81 86 SER A O 1
ATOM 691 N N . GLU A 1 87 ? -20.624 5.135 11.666 1.00 76.25 87 GLU A N 1
ATOM 692 C CA . GLU A 1 87 ? -21.427 6.212 11.070 1.00 76.25 87 GLU A CA 1
ATOM 693 C C . GLU A 1 87 ? -21.008 7.597 11.597 1.00 76.25 87 GLU A C 1
ATOM 695 O O . GLU A 1 87 ? -20.706 8.503 10.817 1.00 76.25 87 GLU A O 1
ATOM 700 N N . ALA A 1 88 ? -20.874 7.752 12.920 1.00 76.88 88 ALA A N 1
ATOM 701 C CA . ALA A 1 88 ? -20.482 9.012 13.555 1.00 76.88 88 ALA A CA 1
ATOM 702 C C . ALA A 1 88 ? -19.119 9.512 13.078 1.00 76.88 88 ALA A C 1
ATOM 704 O O . ALA A 1 88 ? -18.954 10.707 12.861 1.00 76.88 88 ALA A O 1
ATOM 705 N N . ARG A 1 89 ? -18.146 8.620 12.852 1.00 73.69 89 ARG A N 1
ATOM 706 C CA . ARG A 1 89 ? -16.836 9.011 12.315 1.00 73.69 89 ARG A CA 1
ATOM 707 C C . ARG A 1 89 ? -16.948 9.608 10.910 1.00 73.69 89 ARG A C 1
ATOM 709 O O . ARG A 1 89 ? -16.213 10.542 10.614 1.00 73.69 89 ARG A O 1
ATOM 716 N N . ILE A 1 90 ? -17.814 9.075 10.043 1.00 68.38 90 ILE A N 1
ATOM 717 C CA . ILE A 1 90 ? -17.987 9.586 8.670 1.00 68.38 90 ILE A CA 1
ATOM 718 C C . ILE A 1 90 ? -18.513 11.022 8.718 1.00 68.38 90 ILE A C 1
ATOM 720 O O . ILE A 1 90 ? -17.949 11.907 8.076 1.00 68.38 90 ILE A O 1
ATOM 724 N N . VAL A 1 91 ? -19.548 11.251 9.528 1.00 68.06 91 VAL A N 1
ATOM 725 C CA . VAL A 1 91 ? -20.158 12.573 9.714 1.00 68.06 91 VAL A CA 1
ATOM 726 C C . VAL A 1 91 ? -19.170 13.540 10.368 1.00 68.06 91 VAL A C 1
ATOM 728 O O . VAL A 1 91 ? -18.948 14.635 9.862 1.00 68.06 91 VAL A O 1
ATOM 731 N N . TRP A 1 92 ? -18.512 13.110 11.444 1.00 68.88 92 TRP A N 1
ATOM 732 C CA . TRP A 1 92 ? -17.548 13.920 12.183 1.00 68.88 92 TRP A CA 1
ATOM 733 C C . TRP A 1 92 ? -16.332 14.316 11.336 1.00 68.88 92 TRP A C 1
ATOM 735 O O . TRP A 1 92 ? -15.905 15.467 11.375 1.00 68.88 92 TRP A O 1
ATOM 745 N N . TYR A 1 93 ? -15.817 13.402 10.506 1.00 62.28 93 TYR A N 1
ATOM 746 C CA . TYR A 1 93 ? -14.742 13.707 9.559 1.00 62.28 93 TYR A CA 1
ATOM 747 C C . TYR A 1 93 ? -15.175 14.729 8.499 1.00 62.28 93 TYR A C 1
ATOM 749 O O . TYR A 1 93 ? -14.385 15.590 8.127 1.00 62.28 93 TYR A O 1
ATOM 757 N N . GLY A 1 94 ? -16.427 14.661 8.031 1.00 60.56 94 GLY A N 1
ATOM 758 C CA . GLY A 1 94 ? -16.985 15.640 7.093 1.00 60.56 94 GLY A CA 1
ATOM 759 C C . GLY A 1 94 ? -17.248 17.024 7.703 1.00 60.56 94 GLY A C 1
ATOM 760 O O . GLY A 1 94 ? -17.330 17.998 6.961 1.00 60.56 94 GLY A O 1
ATOM 761 N N . GLN A 1 95 ? -17.380 17.113 9.031 1.00 62.25 95 GLN A N 1
ATOM 762 C CA . GLN A 1 95 ? -17.639 18.355 9.773 1.00 62.25 95 GLN A CA 1
ATOM 763 C C . GLN A 1 95 ? -16.374 19.025 10.321 1.00 62.25 95 GLN A C 1
ATOM 765 O O . GLN A 1 95 ? -16.407 20.210 10.643 1.00 62.25 95 GLN A O 1
ATOM 770 N N . ALA A 1 96 ? -15.275 18.286 10.475 1.00 54.41 96 ALA A N 1
ATOM 771 C CA . ALA A 1 96 ? -14.018 18.861 10.929 1.00 54.41 96 ALA A CA 1
ATOM 772 C C . ALA A 1 96 ? -13.493 19.846 9.872 1.00 54.41 96 ALA A C 1
ATOM 774 O O . ALA A 1 96 ? -13.284 19.461 8.724 1.00 54.41 96 ALA A O 1
ATOM 775 N N . GLU A 1 97 ? -13.247 21.105 10.244 1.00 50.25 97 GLU A N 1
ATOM 776 C CA . GLU A 1 97 ? -12.481 22.037 9.410 1.00 50.25 97 GLU A CA 1
ATOM 777 C C . GLU A 1 97 ? -11.044 21.496 9.306 1.00 50.25 97 GLU A C 1
ATOM 779 O O . GLU A 1 97 ? -10.230 21.611 10.224 1.00 50.25 97 GLU A O 1
ATOM 784 N N . ILE A 1 98 ? -10.775 20.792 8.202 1.00 47.50 98 ILE A N 1
ATOM 785 C CA . ILE A 1 98 ? -9.594 19.934 7.986 1.00 47.50 98 ILE A CA 1
ATOM 786 C C . ILE A 1 98 ? -8.280 20.739 8.003 1.00 47.50 98 ILE A C 1
ATOM 788 O O . ILE A 1 98 ? -7.203 20.168 8.175 1.00 47.50 98 ILE A O 1
ATOM 792 N N . ASP A 1 99 ? -8.366 22.060 7.885 1.00 43.03 99 ASP A N 1
ATOM 793 C CA . ASP A 1 99 ? -7.242 22.924 7.546 1.00 43.03 99 ASP A CA 1
ATOM 794 C C . ASP A 1 99 ? -6.234 23.132 8.693 1.00 43.03 99 ASP A C 1
ATOM 796 O O . ASP A 1 99 ? -5.099 23.518 8.415 1.00 43.03 99 ASP A O 1
ATOM 800 N N . GLU A 1 100 ? -6.566 22.811 9.956 1.00 44.72 100 GLU A N 1
ATOM 801 C CA . GLU A 1 100 ? -5.665 23.103 11.093 1.00 44.72 100 GLU A CA 1
ATOM 802 C C . GLU A 1 100 ? -5.510 22.000 12.163 1.00 44.72 100 GLU A C 1
ATOM 804 O O . GLU A 1 100 ? -4.604 22.090 12.995 1.00 44.72 100 GLU A O 1
ATOM 809 N N . ASN A 1 101 ? -6.308 20.921 12.163 1.00 56.22 101 ASN A N 1
ATOM 810 C CA . ASN A 1 101 ? -6.344 19.999 13.312 1.00 56.22 101 ASN A CA 1
ATOM 811 C C . ASN A 1 101 ? -5.807 18.581 13.029 1.00 56.22 101 ASN A C 1
ATOM 813 O O . ASN A 1 101 ? -6.542 17.592 12.963 1.00 56.22 101 ASN A O 1
ATOM 817 N N . THR A 1 102 ? -4.476 18.463 12.934 1.00 60.47 102 THR A N 1
ATOM 818 C CA . THR A 1 102 ? -3.764 17.172 12.775 1.00 60.47 102 THR A CA 1
ATOM 819 C C . THR A 1 102 ? -4.110 16.159 13.881 1.00 60.47 102 THR A C 1
ATOM 821 O O . THR A 1 102 ? -4.056 14.950 13.650 1.00 60.47 102 THR A O 1
ATOM 824 N N . TYR A 1 103 ? -4.501 16.622 15.074 1.00 69.06 103 TYR A N 1
ATOM 825 C CA . TYR A 1 103 ? -4.862 15.759 16.200 1.00 69.06 103 TYR A CA 1
ATOM 826 C C . TYR A 1 103 ? -6.173 14.998 15.954 1.00 69.06 103 TYR A C 1
ATOM 828 O O . TYR A 1 103 ? -6.209 13.777 16.124 1.00 69.06 103 TYR A O 1
ATOM 836 N N . GLU A 1 104 ? -7.219 15.681 15.483 1.00 69.75 104 GLU A N 1
ATOM 837 C CA . GLU A 1 104 ? -8.524 15.054 15.221 1.00 69.75 104 GLU A CA 1
ATOM 838 C C . GLU A 1 104 ? -8.479 14.100 14.021 1.00 69.75 104 GLU A C 1
ATOM 840 O O . GLU A 1 104 ? -9.104 13.037 14.042 1.00 69.75 104 GLU A O 1
ATOM 845 N N . ILE A 1 105 ? -7.652 14.403 13.013 1.00 68.81 105 ILE A N 1
ATOM 846 C CA . ILE A 1 105 ? -7.395 13.492 11.885 1.00 68.81 105 ILE A CA 1
ATOM 847 C C . ILE A 1 105 ? -6.728 12.203 12.380 1.00 68.81 105 ILE A C 1
ATOM 849 O O . ILE A 1 105 ? -7.175 11.102 12.049 1.00 68.81 105 ILE A O 1
ATOM 853 N N . CYS A 1 106 ? -5.691 12.317 13.216 1.00 71.62 106 CYS A N 1
ATOM 854 C CA . CYS A 1 106 ? -5.025 11.151 13.802 1.00 71.62 106 CYS A CA 1
ATOM 855 C C . CYS A 1 106 ? -5.993 10.299 14.638 1.00 71.62 106 CYS A C 1
ATOM 857 O O . CYS A 1 106 ? -5.929 9.069 14.598 1.00 71.62 106 CYS A O 1
ATOM 859 N N . LYS A 1 107 ? -6.900 10.953 15.370 1.00 77.75 107 LYS A N 1
ATOM 860 C CA . LYS A 1 107 ? -7.931 10.315 16.194 1.00 77.75 107 LYS A CA 1
ATOM 861 C C . LYS A 1 107 ? -8.968 9.570 15.343 1.00 77.75 107 LYS A C 1
ATOM 863 O O . LYS A 1 107 ? -9.311 8.428 15.657 1.00 77.75 107 LYS A O 1
ATOM 868 N N . CYS A 1 108 ? -9.406 10.165 14.230 1.00 75.31 108 CYS A N 1
ATOM 869 C CA . CYS A 1 108 ? -10.258 9.510 13.231 1.00 75.31 108 CYS A CA 1
ATOM 870 C C . CYS A 1 108 ? -9.595 8.263 12.631 1.00 75.31 108 CYS A C 1
ATOM 872 O O . CYS A 1 108 ? -10.232 7.209 12.553 1.00 75.31 108 CYS A O 1
ATOM 874 N N . ASP A 1 109 ? -8.328 8.372 12.217 1.00 74.38 109 ASP A N 1
ATOM 875 C CA . ASP A 1 109 ? -7.572 7.255 11.634 1.00 74.38 109 ASP A CA 1
ATOM 876 C C . ASP A 1 109 ? -7.382 6.119 12.650 1.00 74.38 109 ASP A C 1
ATOM 878 O O . ASP A 1 109 ? -7.585 4.948 12.322 1.00 74.38 109 ASP A O 1
ATOM 882 N N . ALA A 1 110 ? -7.088 6.455 13.911 1.00 79.94 110 ALA A N 1
ATOM 883 C CA . ALA A 1 110 ? -6.988 5.477 14.989 1.00 79.94 110 ALA A CA 1
ATOM 884 C C . ALA A 1 110 ? -8.312 4.715 15.177 1.00 79.94 110 ALA A C 1
ATOM 886 O O . ALA A 1 110 ? -8.312 3.483 15.179 1.00 79.94 110 ALA A O 1
ATOM 887 N N . LEU A 1 111 ? -9.451 5.416 15.256 1.00 84.00 111 LEU A N 1
ATOM 888 C CA . LEU A 1 111 ? -10.770 4.772 15.352 1.00 84.00 111 LEU A CA 1
ATOM 889 C C . LEU A 1 111 ? -11.071 3.881 14.147 1.00 84.00 111 LEU A C 1
ATOM 891 O O . LEU A 1 111 ? -11.566 2.765 14.311 1.00 84.00 111 LEU A O 1
ATOM 895 N N . ALA A 1 112 ? -10.774 4.351 12.936 1.00 79.12 112 ALA A N 1
ATOM 896 C CA . ALA A 1 112 ? -11.017 3.584 11.722 1.00 79.12 112 ALA A CA 1
ATOM 897 C C . ALA A 1 112 ? -10.201 2.290 11.688 1.00 79.12 112 ALA A C 1
ATOM 899 O O . ALA A 1 112 ? -10.762 1.223 11.421 1.00 79.12 112 ALA A O 1
ATOM 900 N N . LYS A 1 113 ? -8.904 2.368 12.006 1.00 81.81 113 LYS A N 1
ATOM 901 C CA . LYS A 1 113 ? -8.026 1.198 12.123 1.00 81.81 113 LYS A CA 1
ATOM 902 C C . LYS A 1 113 ? -8.523 0.248 13.202 1.00 81.81 113 LYS A C 1
ATOM 904 O O . LYS A 1 113 ? -8.684 -0.935 12.924 1.00 81.81 113 LYS A O 1
ATOM 909 N N . ALA A 1 114 ? -8.841 0.757 14.390 1.00 89.06 114 ALA A N 1
ATOM 910 C CA . ALA A 1 114 ? -9.323 -0.058 15.498 1.00 89.06 114 ALA A CA 1
ATOM 911 C C . ALA A 1 114 ? -10.577 -0.859 15.127 1.00 89.06 114 ALA A C 1
ATOM 913 O O . ALA A 1 114 ? -10.591 -2.074 15.304 1.00 89.06 114 ALA A O 1
ATOM 914 N N . MET A 1 115 ? -11.597 -0.209 14.558 1.00 87.69 115 MET A N 1
ATOM 915 C CA . MET A 1 115 ? -12.850 -0.878 14.191 1.00 87.69 115 MET A CA 1
ATOM 916 C C . MET A 1 115 ? -12.648 -1.922 13.091 1.00 87.69 115 MET A C 1
ATOM 918 O O . MET A 1 115 ? -13.122 -3.049 13.217 1.00 87.69 115 MET A O 1
ATOM 922 N N . ASN A 1 116 ? -11.919 -1.570 12.031 1.00 84.31 116 ASN A N 1
ATOM 923 C CA . ASN A 1 116 ? -11.672 -2.483 10.915 1.00 84.31 116 ASN A CA 1
ATOM 924 C C . ASN A 1 116 ? -10.851 -3.701 11.351 1.00 84.31 116 ASN A C 1
ATOM 926 O O . ASN A 1 116 ? -11.191 -4.832 11.013 1.00 84.31 116 ASN A O 1
ATOM 930 N N . ILE A 1 117 ? -9.792 -3.490 12.133 1.00 89.25 117 ILE A N 1
ATOM 931 C CA . ILE A 1 117 ? -8.938 -4.582 12.602 1.00 89.25 117 ILE A CA 1
ATOM 932 C C . ILE A 1 117 ? -9.635 -5.421 13.677 1.00 89.25 117 ILE A C 1
ATOM 934 O O . ILE A 1 117 ? -9.486 -6.642 13.681 1.00 89.25 117 ILE A O 1
ATOM 938 N N . TYR A 1 118 ? -10.470 -4.811 14.522 1.00 91.06 118 TYR A N 1
ATOM 939 C CA . TYR A 1 118 ? -11.368 -5.549 15.409 1.00 91.06 118 TYR A CA 1
ATOM 940 C C . TYR A 1 118 ? -12.299 -6.474 14.616 1.00 91.06 118 TYR A C 1
ATOM 942 O O . TYR A 1 118 ? -12.430 -7.645 14.966 1.00 91.06 118 TYR A O 1
ATOM 950 N N . ALA A 1 119 ? -12.907 -5.981 13.532 1.00 87.31 119 ALA A N 1
ATOM 951 C CA . ALA A 1 119 ? -13.783 -6.795 12.696 1.00 87.31 119 ALA A CA 1
ATOM 952 C C . ALA A 1 119 ? -13.043 -7.963 12.035 1.00 87.31 119 ALA A C 1
ATOM 954 O O . ALA A 1 119 ? -13.554 -9.080 12.072 1.00 87.31 119 ALA A O 1
ATOM 955 N N . VAL A 1 120 ? -11.826 -7.745 11.519 1.00 88.56 120 VAL A N 1
ATOM 956 C CA . VAL A 1 120 ? -10.968 -8.836 11.016 1.00 88.56 120 VAL A CA 1
ATOM 957 C C . VAL A 1 120 ? -10.746 -9.890 12.098 1.00 88.56 120 VAL A C 1
ATOM 959 O 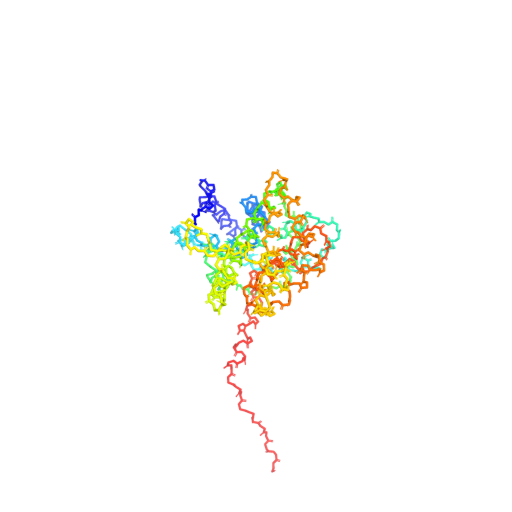O . VAL A 1 120 ? -10.983 -11.072 11.860 1.00 88.56 120 VAL A O 1
ATOM 962 N N . LEU A 1 121 ? -10.320 -9.469 13.292 1.00 89.75 121 LEU A N 1
ATOM 963 C CA . LEU A 1 121 ? -9.956 -10.381 14.378 1.00 89.75 121 LEU A CA 1
ATOM 964 C C . LEU A 1 121 ? -11.160 -11.142 14.945 1.00 89.75 121 LEU A C 1
ATOM 966 O O . LEU A 1 121 ? -11.026 -12.306 15.301 1.00 89.75 121 LEU A O 1
ATOM 970 N N . MET A 1 122 ? -12.337 -10.521 15.006 1.00 87.69 122 MET A N 1
ATOM 971 C CA . MET A 1 122 ? -13.556 -11.154 15.523 1.00 87.69 122 MET A CA 1
ATOM 972 C C . MET A 1 122 ? -14.359 -11.921 14.457 1.00 87.69 122 MET A C 1
ATOM 974 O O . MET A 1 122 ? -15.343 -12.588 14.794 1.00 87.69 122 MET A O 1
ATOM 978 N N . GLY A 1 123 ? -13.936 -11.861 13.193 1.00 86.12 123 GLY A N 1
ATOM 979 C CA . GLY A 1 123 ? -14.646 -12.391 12.032 1.00 86.12 123 GLY A CA 1
ATOM 980 C C . GLY A 1 123 ? -15.609 -11.357 11.448 1.00 86.12 123 GLY A C 1
ATOM 981 O O . GLY A 1 123 ? -16.670 -11.102 12.017 1.00 86.12 123 GLY A O 1
ATOM 982 N N . GLU A 1 124 ? -15.252 -10.785 10.295 1.00 82.44 124 GLU A N 1
ATOM 983 C CA . GLU A 1 124 ? -15.963 -9.639 9.703 1.00 82.44 124 GLU A CA 1
ATOM 984 C C . GLU A 1 124 ? -17.447 -9.922 9.459 1.00 82.44 124 GLU A C 1
ATOM 986 O O . GLU A 1 124 ? -18.293 -9.076 9.749 1.00 82.44 124 GLU A O 1
ATOM 991 N N . GLU A 1 125 ? -17.772 -11.126 8.989 1.00 80.69 125 GLU A N 1
ATOM 992 C CA . GLU A 1 125 ? -19.149 -11.573 8.761 1.00 80.69 125 GLU A CA 1
ATOM 993 C C . GLU A 1 125 ? -19.948 -11.597 10.072 1.00 80.69 125 GLU A C 1
ATOM 995 O O . GLU A 1 125 ? -21.011 -10.986 10.156 1.00 80.69 125 GLU A O 1
ATOM 1000 N N . ARG A 1 126 ? -19.380 -12.177 11.143 1.00 83.00 126 ARG A N 1
ATOM 1001 C CA . ARG A 1 126 ? -20.007 -12.243 12.479 1.00 83.00 126 ARG A CA 1
ATOM 1002 C C . ARG A 1 126 ? -20.287 -10.855 13.043 1.00 83.00 126 ARG A C 1
ATOM 1004 O O . ARG A 1 126 ? -21.312 -10.646 13.690 1.00 83.00 126 ARG A O 1
ATOM 1011 N N . VAL A 1 127 ? -19.352 -9.923 12.851 1.00 83.25 127 VAL A N 1
ATOM 1012 C CA . VAL A 1 127 ? -19.520 -8.531 13.287 1.00 83.25 127 VAL A CA 1
ATOM 1013 C C . VAL A 1 127 ? -20.629 -7.872 12.481 1.00 83.25 127 VAL A C 1
ATOM 1015 O O . VAL A 1 127 ? -21.548 -7.319 13.077 1.00 83.25 127 VAL A O 1
ATOM 1018 N N . THR A 1 128 ? -20.578 -7.986 11.155 1.00 80.25 128 THR A N 1
ATOM 1019 C CA . THR A 1 128 ? -21.532 -7.356 10.234 1.00 80.25 128 THR A CA 1
ATOM 1020 C C . THR A 1 128 ? -22.966 -7.823 10.481 1.00 80.25 128 THR A C 1
ATOM 1022 O O . THR A 1 128 ? -23.866 -6.992 10.549 1.00 80.25 128 THR A O 1
ATOM 1025 N N . GLU A 1 129 ? -23.186 -9.121 10.697 1.00 77.88 129 GLU A N 1
ATOM 1026 C CA . GLU A 1 129 ? -24.514 -9.688 10.985 1.00 77.88 129 GLU A CA 1
ATOM 1027 C C . GLU A 1 129 ? -25.154 -9.143 12.268 1.00 77.88 129 GLU A C 1
ATOM 1029 O O . GLU A 1 129 ? -26.379 -9.088 12.377 1.00 77.88 129 GLU A O 1
ATOM 1034 N N . LYS A 1 130 ? -24.342 -8.739 13.252 1.00 80.12 130 LYS A N 1
ATOM 1035 C CA . LYS A 1 130 ? -24.826 -8.189 14.525 1.00 80.12 130 LYS A CA 1
ATOM 1036 C C . LYS A 1 130 ? -24.968 -6.667 14.527 1.00 80.12 130 LYS A C 1
ATOM 1038 O O . LYS A 1 130 ? -25.426 -6.112 15.530 1.00 80.12 130 LYS A O 1
ATOM 1043 N N . LEU A 1 131 ? -24.555 -5.984 13.460 1.00 80.12 131 LEU A N 1
ATOM 1044 C CA . LEU A 1 131 ? -24.731 -4.541 13.340 1.00 80.12 131 LEU A CA 1
ATOM 1045 C C . LEU A 1 131 ? -26.187 -4.238 12.979 1.00 80.12 131 LEU A C 1
ATOM 1047 O O . LEU A 1 131 ? -26.719 -4.730 11.988 1.00 80.12 131 LEU A O 1
ATOM 1051 N N . LEU A 1 132 ? -26.826 -3.409 13.799 1.00 73.81 132 LEU A N 1
ATOM 1052 C CA . LEU A 1 132 ? -28.173 -2.904 13.557 1.00 73.81 132 LEU A CA 1
ATOM 1053 C C . LEU A 1 132 ? -28.106 -1.482 12.985 1.00 73.81 132 LEU A C 1
ATOM 1055 O O . LEU A 1 132 ? -27.117 -0.782 13.226 1.00 73.81 132 LEU A O 1
ATOM 1059 N N . PRO A 1 133 ? -29.153 -1.031 12.269 1.00 73.81 133 PRO A N 1
ATOM 1060 C CA . PRO A 1 133 ? -29.308 0.375 11.923 1.00 73.81 133 PRO A CA 1
ATOM 1061 C C . PRO A 1 133 ? -29.200 1.261 13.167 1.00 73.81 133 PRO A C 1
ATOM 1063 O O . PRO A 1 133 ? -29.744 0.933 14.223 1.00 73.81 133 PRO A O 1
ATOM 1066 N N . VAL A 1 134 ? -28.507 2.387 13.029 1.00 77.81 134 VAL A N 1
ATOM 1067 C CA . VAL A 1 134 ? -28.318 3.380 14.091 1.00 77.81 134 VAL A CA 1
ATOM 1068 C C . VAL A 1 134 ? -29.098 4.637 13.714 1.00 77.81 134 VAL A C 1
ATOM 1070 O O . VAL A 1 134 ? -29.065 5.034 12.550 1.00 77.81 134 VAL A O 1
ATOM 1073 N N . SER A 1 135 ? -29.825 5.227 14.667 1.00 79.81 135 SER A N 1
ATOM 1074 C CA . SER A 1 135 ? -30.558 6.482 14.460 1.00 79.81 135 SER A CA 1
ATOM 1075 C C . SER A 1 135 ? -29.634 7.699 14.523 1.00 79.81 135 SER A C 1
ATOM 1077 O O . SER A 1 135 ? -28.610 7.667 15.210 1.00 79.81 135 SER A O 1
ATOM 1079 N N . ASP A 1 136 ? -30.037 8.793 13.876 1.00 78.06 136 ASP A N 1
ATOM 1080 C CA . ASP A 1 136 ? -29.279 10.052 13.850 1.00 78.06 136 ASP A CA 1
ATOM 1081 C C . ASP A 1 136 ? -29.012 10.605 15.261 1.00 78.06 136 ASP A C 1
ATOM 1083 O O . ASP A 1 136 ? -27.899 11.019 15.566 1.00 78.06 136 ASP A O 1
ATOM 1087 N N . GLU A 1 137 ? -29.971 10.482 16.185 1.00 82.56 137 GLU A N 1
ATOM 1088 C CA . GLU A 1 137 ? -29.793 10.879 17.593 1.00 82.56 137 GLU A CA 1
ATOM 1089 C C . GLU A 1 137 ? -28.633 10.133 18.282 1.00 82.56 137 GLU A C 1
ATOM 1091 O O . GLU A 1 137 ? -27.870 10.707 19.066 1.00 82.56 137 GLU A O 1
ATOM 1096 N N . ILE A 1 138 ? -28.478 8.835 17.991 1.00 81.81 138 ILE A N 1
ATOM 1097 C CA . ILE A 1 138 ? -27.375 8.029 18.528 1.00 81.81 138 ILE A CA 1
ATOM 1098 C C . ILE A 1 138 ? -26.059 8.428 17.852 1.00 81.81 138 ILE A C 1
ATOM 1100 O O . ILE A 1 138 ? -25.019 8.441 18.519 1.00 81.81 138 ILE A O 1
ATOM 1104 N N . ILE A 1 139 ? -26.092 8.763 16.560 1.00 80.06 139 ILE A N 1
ATOM 1105 C CA . ILE A 1 139 ? -24.931 9.242 15.803 1.00 80.06 139 ILE A CA 1
ATOM 1106 C C . ILE A 1 139 ? -24.422 10.554 16.414 1.00 80.06 139 ILE A C 1
ATOM 1108 O O . ILE A 1 139 ? -23.269 10.595 16.846 1.00 80.06 139 ILE A O 1
ATOM 1112 N N . ASP A 1 140 ? -25.274 11.564 16.580 1.00 81.56 140 ASP A N 1
ATOM 1113 C CA . ASP A 1 140 ? -24.912 12.874 17.148 1.00 81.56 140 ASP A CA 1
ATOM 1114 C C . ASP A 1 140 ? -24.374 12.760 18.583 1.00 81.56 140 ASP A C 1
ATOM 1116 O O . ASP A 1 140 ? -23.333 13.332 18.949 1.00 81.56 140 ASP A O 1
ATOM 1120 N N . GLY A 1 141 ? -25.034 11.937 19.404 1.00 84.62 141 GLY A N 1
ATOM 1121 C CA . GLY A 1 141 ? -24.568 11.630 20.754 1.00 84.62 141 GLY A CA 1
ATOM 1122 C C . GLY A 1 141 ? -23.226 10.889 20.771 1.00 84.62 141 GLY A C 1
ATOM 1123 O O . GLY A 1 141 ? -22.476 10.990 21.746 1.00 84.62 141 GLY A O 1
ATOM 1124 N N . THR A 1 142 ? -22.902 10.142 19.714 1.00 86.50 142 THR A N 1
ATOM 1125 C CA . THR A 1 142 ? -21.617 9.446 19.560 1.00 86.50 142 THR A CA 1
ATOM 1126 C C . THR A 1 142 ? -20.528 10.391 19.064 1.00 86.50 142 THR A C 1
ATOM 1128 O O . THR A 1 142 ? -19.425 10.328 19.602 1.00 86.50 142 THR A O 1
ATOM 1131 N N . ILE A 1 143 ? -20.823 11.311 18.139 1.00 83.25 143 ILE A N 1
ATOM 1132 C CA . ILE A 1 143 ? -19.890 12.363 17.691 1.00 83.25 143 ILE A CA 1
ATOM 1133 C C . ILE A 1 143 ? -19.369 13.149 18.896 1.00 83.25 143 ILE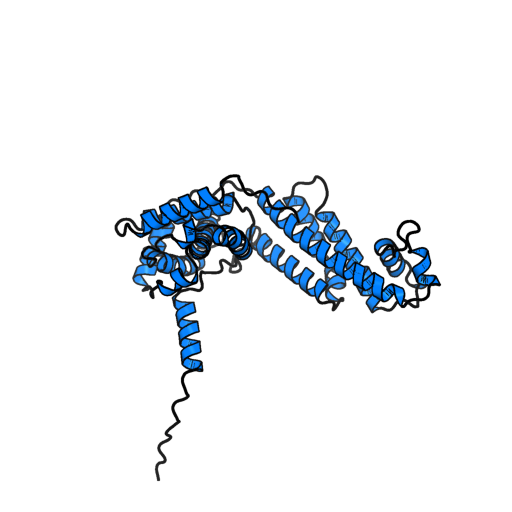 A C 1
ATOM 1135 O O . ILE A 1 143 ? -18.160 13.226 19.108 1.00 83.25 143 ILE A O 1
ATOM 1139 N N . THR A 1 144 ? -20.278 13.625 19.753 1.00 84.94 144 THR A N 1
ATOM 1140 C CA . THR A 1 144 ? -19.919 14.364 20.977 1.00 84.94 144 THR A CA 1
ATOM 1141 C C . THR A 1 144 ? -18.960 13.567 21.871 1.00 84.94 144 THR A C 1
ATOM 1143 O O . THR A 1 144 ? -17.968 14.098 22.376 1.00 84.94 144 THR A O 1
ATOM 1146 N N . LYS A 1 145 ? -19.214 12.262 22.038 1.00 87.88 145 LYS A N 1
ATOM 1147 C CA . LYS A 1 145 ? -18.358 11.374 22.841 1.00 87.88 145 LYS A CA 1
ATOM 1148 C C . LYS A 1 145 ? -17.010 11.110 22.179 1.00 87.88 145 LYS A C 1
ATOM 1150 O O . LYS A 1 145 ? -16.008 11.048 22.886 1.00 87.88 145 LYS A O 1
ATOM 1155 N N . ILE A 1 146 ? -16.965 10.977 20.851 1.00 84.38 146 ILE A N 1
ATOM 1156 C CA . ILE A 1 146 ? -15.707 10.880 20.108 1.00 84.38 146 ILE A CA 1
ATOM 1157 C C . ILE A 1 146 ? -14.883 12.137 20.367 1.00 84.38 146 ILE A C 1
ATOM 1159 O O . ILE A 1 146 ? -13.738 12.008 20.790 1.00 84.38 146 ILE A O 1
ATOM 1163 N N . SER A 1 147 ? -15.450 13.334 20.194 1.00 82.69 147 SER A N 1
ATOM 1164 C CA . SER A 1 147 ? -14.734 14.595 20.423 1.00 82.69 147 SER A CA 1
ATOM 1165 C C . SER A 1 147 ? -14.194 14.696 21.855 1.00 82.69 147 SER A C 1
ATOM 1167 O O . SER A 1 147 ? -13.019 15.005 22.037 1.00 82.69 147 SER A O 1
ATOM 1169 N N . ALA A 1 148 ? -14.987 14.319 22.863 1.00 85.62 148 ALA A N 1
ATOM 1170 C CA . ALA A 1 148 ? -14.582 14.366 24.272 1.00 85.62 148 ALA A CA 1
ATOM 1171 C C . ALA A 1 148 ? -13.585 13.267 24.705 1.00 85.62 148 ALA A C 1
ATOM 1173 O O . ALA A 1 148 ? -12.900 13.430 25.717 1.00 85.62 148 ALA A O 1
ATOM 1174 N N . ALA A 1 149 ? -13.497 12.145 23.980 1.00 86.69 149 ALA A N 1
ATOM 1175 C CA . ALA A 1 149 ? -12.658 11.012 24.371 1.00 86.69 149 ALA A CA 1
ATOM 1176 C C . ALA A 1 149 ? -11.166 11.371 24.390 1.00 86.69 149 ALA A C 1
ATOM 1178 O O . ALA A 1 149 ? -10.643 12.013 23.469 1.00 86.69 149 ALA A O 1
ATOM 1179 N N . LYS A 1 150 ? -10.448 10.899 25.412 1.00 84.94 150 LYS A N 1
ATOM 1180 C CA . LYS A 1 150 ? -9.003 11.114 25.501 1.00 84.94 150 LYS A CA 1
ATOM 1181 C C . LYS A 1 150 ? -8.291 10.302 24.426 1.00 84.94 150 LYS A C 1
ATOM 1183 O O . LYS A 1 150 ? -8.414 9.082 24.364 1.00 84.94 150 LYS A O 1
ATOM 1188 N N . TYR A 1 151 ? -7.496 10.984 23.610 1.00 80.31 151 TYR A N 1
ATOM 1189 C CA . TYR A 1 151 ? -6.637 10.356 22.616 1.00 80.31 151 TYR A CA 1
ATOM 1190 C C . TYR A 1 151 ? -5.180 10.750 22.849 1.00 80.31 151 TYR A C 1
ATOM 1192 O O . TYR A 1 151 ? -4.840 11.933 22.928 1.00 80.31 151 TYR A O 1
ATOM 1200 N N . LYS A 1 152 ? -4.313 9.741 22.957 1.00 76.31 152 LYS A N 1
ATOM 1201 C CA . LYS A 1 152 ? -2.864 9.919 22.953 1.00 76.31 152 LYS A CA 1
ATOM 1202 C C . LYS A 1 152 ? -2.355 9.525 21.573 1.00 76.31 152 LYS A C 1
ATOM 1204 O O . LYS A 1 152 ? -2.279 8.334 21.262 1.00 76.31 152 LYS A O 1
ATOM 1209 N N . ALA A 1 153 ? -2.033 10.532 20.764 1.00 66.62 153 ALA A N 1
ATOM 1210 C CA . ALA A 1 153 ? -1.401 10.302 19.476 1.00 66.62 153 ALA A CA 1
ATOM 1211 C C . ALA A 1 153 ? -0.091 9.524 19.685 1.00 66.62 153 ALA A C 1
ATOM 1213 O O . ALA A 1 153 ? 0.664 9.855 20.611 1.00 66.62 153 ALA A O 1
ATOM 1214 N N . PRO A 1 154 ? 0.173 8.486 18.876 1.00 66.25 154 PRO A N 1
ATOM 1215 C CA . PRO A 1 154 ? 1.451 7.799 18.931 1.00 66.25 154 PRO A CA 1
ATOM 1216 C C . PRO A 1 154 ? 2.569 8.783 18.548 1.00 66.25 154 PRO A C 1
ATOM 1218 O O . PRO A 1 154 ? 2.315 9.763 17.833 1.00 66.25 154 PRO A O 1
ATOM 1221 N N . PRO A 1 155 ? 3.810 8.564 19.018 1.00 62.00 155 PRO A N 1
ATOM 1222 C CA . PRO A 1 155 ? 4.939 9.376 18.584 1.00 62.00 155 PRO A CA 1
ATOM 1223 C C . PRO A 1 155 ? 5.030 9.354 17.054 1.00 62.00 155 PRO A C 1
ATOM 1225 O O . PRO A 1 155 ? 4.829 8.316 16.424 1.00 62.00 155 PRO A O 1
ATOM 1228 N N . GLN A 1 156 ? 5.315 10.503 16.443 1.00 58.50 156 GLN A N 1
ATOM 1229 C CA . GLN A 1 156 ? 5.432 10.604 14.990 1.00 58.50 156 GLN A CA 1
ATOM 1230 C C . GLN A 1 156 ? 6.624 9.775 14.492 1.00 58.50 156 GLN 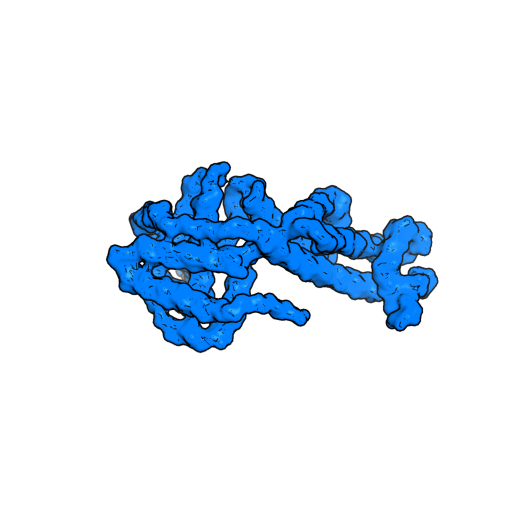A C 1
ATOM 1232 O O . GLN A 1 156 ? 7.777 10.175 14.628 1.00 58.50 156 GLN A O 1
ATOM 1237 N N . GLN A 1 157 ? 6.341 8.621 13.888 1.00 63.03 157 GLN A N 1
ATOM 1238 C CA . GLN A 1 157 ? 7.342 7.728 13.299 1.00 63.03 157 GLN A CA 1
ATOM 1239 C C . GLN A 1 157 ? 7.479 7.963 11.787 1.00 63.03 157 GLN A C 1
ATOM 1241 O O . GLN A 1 157 ? 7.308 7.045 10.981 1.00 63.03 157 GLN A O 1
ATOM 1246 N N . TYR A 1 158 ? 7.752 9.208 11.381 1.00 64.31 158 TYR A N 1
ATOM 1247 C CA . TYR A 1 158 ? 7.821 9.582 9.962 1.00 64.31 158 TYR A CA 1
ATOM 1248 C C . TYR A 1 158 ? 8.834 8.752 9.173 1.00 64.31 158 TYR A C 1
ATOM 1250 O O . TYR A 1 158 ? 8.533 8.323 8.061 1.00 64.31 158 TYR A O 1
ATOM 1258 N N . ASP A 1 159 ? 10.001 8.482 9.760 1.00 62.31 159 ASP A N 1
ATOM 1259 C CA . ASP A 1 159 ? 11.038 7.686 9.107 1.00 62.31 159 ASP A CA 1
ATOM 1260 C C . ASP A 1 159 ? 10.609 6.219 8.955 1.00 62.31 159 ASP A C 1
ATOM 1262 O O . ASP A 1 159 ? 10.734 5.673 7.864 1.00 62.31 159 ASP A O 1
ATOM 1266 N N . ALA A 1 160 ? 9.991 5.603 9.968 1.00 66.50 160 ALA A N 1
ATOM 1267 C CA . ALA A 1 160 ? 9.502 4.223 9.866 1.00 66.50 160 ALA A CA 1
ATOM 1268 C C . ALA A 1 160 ? 8.338 4.085 8.862 1.00 66.50 160 ALA A C 1
ATOM 1270 O O . ALA A 1 160 ? 8.274 3.127 8.085 1.00 66.50 160 ALA A O 1
ATOM 1271 N N . ALA A 1 161 ? 7.434 5.069 8.821 1.00 66.25 161 ALA A N 1
ATOM 1272 C CA . ALA A 1 161 ? 6.373 5.134 7.816 1.00 66.25 161 ALA A CA 1
ATOM 1273 C C . ALA A 1 161 ? 6.947 5.288 6.398 1.00 66.25 161 ALA A C 1
ATOM 1275 O O . ALA A 1 161 ? 6.494 4.629 5.451 1.00 66.25 161 ALA A O 1
ATOM 1276 N N . ALA A 1 162 ? 7.979 6.121 6.254 1.00 69.12 162 ALA A N 1
ATOM 1277 C CA . ALA A 1 162 ? 8.688 6.289 5.000 1.00 69.12 162 ALA A CA 1
ATOM 1278 C C . ALA A 1 162 ? 9.420 5.001 4.584 1.00 69.12 162 ALA A C 1
ATOM 1280 O O . ALA A 1 162 ? 9.302 4.591 3.432 1.00 69.12 162 ALA A O 1
ATOM 1281 N N . GLU A 1 163 ? 10.081 4.293 5.501 1.00 78.19 163 GLU A N 1
ATOM 1282 C CA . GLU A 1 163 ? 10.736 3.004 5.226 1.00 78.19 163 GLU A CA 1
ATOM 1283 C C . GLU A 1 163 ? 9.759 1.931 4.752 1.00 78.19 163 GLU A C 1
ATOM 1285 O O . GLU A 1 163 ? 10.028 1.227 3.774 1.00 78.19 163 GLU A O 1
ATOM 1290 N N . ASN A 1 164 ? 8.599 1.818 5.401 1.00 75.56 164 ASN A N 1
ATOM 1291 C CA . ASN A 1 164 ? 7.566 0.874 4.979 1.00 75.56 164 ASN A CA 1
ATOM 1292 C C . ASN A 1 164 ? 7.040 1.205 3.577 1.00 75.56 164 ASN A C 1
ATOM 1294 O O . ASN A 1 164 ? 6.809 0.301 2.768 1.00 75.56 164 ASN A O 1
ATOM 1298 N N . THR A 1 165 ? 6.915 2.491 3.255 1.00 76.38 165 THR A N 1
ATOM 1299 C CA . THR A 1 165 ? 6.538 2.932 1.909 1.00 76.38 165 THR A CA 1
ATOM 1300 C C . THR A 1 165 ? 7.632 2.614 0.886 1.00 76.38 165 THR A C 1
ATOM 1302 O O . THR A 1 165 ? 7.338 2.035 -0.163 1.00 76.38 165 THR A O 1
ATOM 1305 N N . ILE A 1 166 ? 8.897 2.913 1.202 1.00 84.38 166 ILE A N 1
ATOM 1306 C CA . ILE A 1 166 ? 10.054 2.566 0.366 1.00 84.38 166 ILE A CA 1
ATOM 1307 C C . ILE A 1 166 ? 10.053 1.069 0.070 1.00 84.38 166 ILE A C 1
ATOM 1309 O O . ILE A 1 166 ? 10.213 0.679 -1.084 1.00 84.38 166 ILE A O 1
ATOM 1313 N N . ARG A 1 167 ? 9.816 0.219 1.076 1.00 86.88 167 ARG A N 1
ATOM 1314 C CA . ARG A 1 167 ? 9.770 -1.238 0.895 1.00 86.88 167 ARG A CA 1
ATOM 1315 C C . ARG A 1 167 ? 8.729 -1.648 -0.151 1.00 86.88 167 ARG A C 1
ATOM 1317 O O . ARG A 1 167 ? 9.035 -2.468 -1.014 1.00 86.88 167 ARG A O 1
ATOM 1324 N N . LYS A 1 168 ? 7.530 -1.055 -0.126 1.00 83.12 168 LYS A N 1
ATOM 1325 C CA . LYS A 1 168 ? 6.482 -1.316 -1.132 1.00 83.12 168 LYS A CA 1
ATOM 1326 C C . LYS A 1 168 ? 6.893 -0.846 -2.524 1.00 83.12 168 LYS A C 1
ATOM 1328 O O . LYS A 1 168 ? 6.750 -1.598 -3.487 1.00 83.12 168 LYS A O 1
ATOM 1333 N N . LEU A 1 169 ? 7.441 0.365 -2.628 1.00 87.31 169 LEU A N 1
ATOM 1334 C CA . LEU A 1 169 ? 7.929 0.901 -3.898 1.00 87.31 169 LEU A CA 1
ATOM 1335 C C . LEU A 1 169 ? 9.066 0.044 -4.470 1.00 87.31 169 LEU A C 1
ATOM 1337 O O . LEU A 1 169 ? 9.075 -0.210 -5.671 1.00 87.31 169 LEU A O 1
ATOM 1341 N N . LYS A 1 170 ? 9.978 -0.468 -3.635 1.00 92.25 170 LYS A N 1
ATOM 1342 C CA . LYS A 1 170 ? 11.041 -1.393 -4.059 1.00 92.25 170 LYS A CA 1
ATOM 1343 C C . LYS A 1 170 ? 10.475 -2.693 -4.616 1.00 92.25 170 LYS A C 1
ATOM 1345 O O . LYS A 1 170 ? 10.876 -3.104 -5.699 1.00 92.25 170 LYS A O 1
ATOM 1350 N N . VAL A 1 171 ? 9.514 -3.314 -3.928 1.00 89.94 171 VAL A N 1
ATOM 1351 C CA . VAL A 1 171 ? 8.860 -4.541 -4.421 1.00 89.94 171 VAL A CA 1
ATOM 1352 C C . VAL A 1 171 ? 8.171 -4.293 -5.767 1.00 89.94 171 VAL A C 1
ATOM 1354 O O . VAL A 1 171 ? 8.342 -5.087 -6.692 1.00 89.94 171 VAL A O 1
ATOM 1357 N N . ASN A 1 172 ? 7.449 -3.177 -5.906 1.00 89.44 172 ASN A N 1
ATOM 1358 C CA . ASN A 1 172 ? 6.789 -2.795 -7.156 1.00 89.44 172 ASN A CA 1
ATOM 1359 C C . ASN A 1 172 ? 7.800 -2.546 -8.296 1.00 89.44 172 ASN A C 1
ATOM 1361 O O . ASN A 1 172 ? 7.613 -3.055 -9.400 1.00 89.44 172 ASN A O 1
ATOM 1365 N N . ASN A 1 173 ? 8.903 -1.834 -8.017 1.00 93.69 173 ASN A N 1
ATOM 1366 C CA . ASN A 1 173 ? 9.999 -1.608 -8.968 1.00 93.69 173 ASN A CA 1
ATOM 1367 C C . ASN A 1 173 ? 10.640 -2.920 -9.422 1.00 93.69 173 ASN A C 1
ATOM 1369 O O . ASN A 1 173 ? 10.732 -3.165 -10.620 1.00 93.69 173 ASN A O 1
ATOM 1373 N N . ILE A 1 174 ? 11.046 -3.781 -8.483 1.00 93.56 174 ILE A N 1
ATOM 1374 C CA . ILE A 1 174 ? 11.696 -5.064 -8.788 1.00 93.56 174 ILE A CA 1
ATOM 1375 C C . ILE A 1 174 ? 10.774 -5.944 -9.634 1.00 93.56 174 ILE A C 1
ATOM 1377 O O . ILE A 1 174 ? 11.216 -6.509 -10.630 1.00 93.56 174 ILE A O 1
ATOM 1381 N N . THR A 1 175 ? 9.491 -6.024 -9.276 1.00 91.94 175 THR A N 1
ATOM 1382 C CA . THR A 1 175 ? 8.509 -6.834 -10.014 1.00 91.94 175 THR A CA 1
ATOM 1383 C C . THR A 1 175 ? 8.352 -6.341 -11.454 1.00 91.94 175 THR A C 1
ATOM 1385 O O . THR A 1 175 ? 8.399 -7.140 -12.387 1.00 91.94 175 THR A O 1
ATOM 1388 N N . CYS A 1 176 ? 8.223 -5.025 -11.652 1.00 92.81 176 CYS A N 1
ATOM 1389 C CA . CYS A 1 176 ? 8.094 -4.441 -12.987 1.00 92.81 176 CYS A CA 1
ATOM 1390 C C . CYS A 1 176 ? 9.390 -4.579 -13.809 1.00 92.81 176 CYS A C 1
ATOM 1392 O O . CYS A 1 176 ? 9.343 -4.927 -14.988 1.00 92.81 176 CYS A O 1
ATOM 1394 N N . LEU A 1 177 ? 10.557 -4.379 -13.185 1.00 95.81 177 LEU A N 1
ATOM 1395 C CA . LEU A 1 177 ? 11.861 -4.562 -13.831 1.00 95.81 177 LEU A CA 1
ATOM 1396 C C . LEU A 1 177 ? 12.104 -6.004 -14.258 1.00 95.81 177 LEU A C 1
ATOM 1398 O O . LEU A 1 177 ? 12.651 -6.219 -15.336 1.00 95.81 177 LEU A O 1
ATOM 1402 N N . GLN A 1 178 ? 11.701 -6.976 -13.439 1.00 95.56 178 GLN A N 1
ATOM 1403 C CA . GLN A 1 178 ? 11.813 -8.387 -13.787 1.00 95.56 178 GLN A CA 1
ATOM 1404 C C . GLN A 1 178 ? 10.937 -8.713 -15.001 1.00 95.56 178 GLN A C 1
ATOM 1406 O O . GLN A 1 178 ? 11.434 -9.289 -15.965 1.00 95.56 178 GLN A O 1
ATOM 1411 N N . HIS A 1 179 ? 9.679 -8.257 -15.004 1.00 94.31 179 HIS A N 1
ATOM 1412 C CA . HIS A 1 179 ? 8.771 -8.428 -16.144 1.00 94.31 179 HIS A CA 1
ATOM 1413 C C . HIS A 1 179 ? 9.339 -7.817 -17.430 1.00 94.31 179 HIS A C 1
ATOM 1415 O O . HIS A 1 179 ? 9.412 -8.486 -18.460 1.00 94.31 179 HIS A O 1
ATOM 1421 N N . LEU A 1 180 ? 9.805 -6.565 -17.366 1.00 94.50 180 LEU A N 1
ATOM 1422 C CA . LEU A 1 180 ? 10.430 -5.901 -18.509 1.00 94.50 180 LEU A CA 1
ATOM 1423 C C . LEU A 1 180 ? 11.711 -6.605 -18.954 1.00 94.50 180 LEU A C 1
ATOM 1425 O O . LEU A 1 180 ? 11.931 -6.758 -20.150 1.00 94.50 180 LEU A O 1
ATOM 1429 N N . SER A 1 181 ? 12.541 -7.060 -18.017 1.00 95.25 181 SER A N 1
ATOM 1430 C CA . SER A 1 181 ? 13.744 -7.831 -18.326 1.00 95.25 181 SER A CA 1
ATOM 1431 C C . SER A 1 181 ? 13.405 -9.098 -19.102 1.00 95.25 181 SER A C 1
ATOM 1433 O O . SER A 1 181 ? 14.020 -9.368 -20.133 1.00 95.25 181 SER A O 1
ATOM 1435 N N . ASP A 1 182 ? 12.413 -9.856 -18.647 1.00 93.38 182 ASP A N 1
ATOM 1436 C CA . ASP A 1 182 ? 12.016 -11.102 -19.296 1.00 93.38 182 ASP A CA 1
ATOM 1437 C C . ASP A 1 182 ? 11.410 -10.841 -20.682 1.00 93.38 182 ASP A C 1
ATOM 1439 O O . ASP A 1 182 ? 11.784 -11.506 -21.652 1.00 93.38 182 ASP A O 1
ATOM 1443 N N . ALA A 1 183 ? 10.571 -9.809 -20.817 1.00 91.44 183 ALA A N 1
ATOM 1444 C CA . ALA A 1 183 ? 10.033 -9.377 -22.106 1.00 91.44 183 ALA A CA 1
ATOM 1445 C C . ALA A 1 183 ? 11.146 -8.949 -23.082 1.00 91.44 183 ALA A C 1
ATOM 1447 O O . ALA A 1 183 ? 11.170 -9.391 -24.232 1.00 91.44 183 ALA A O 1
ATOM 1448 N N . LEU A 1 184 ? 12.114 -8.150 -22.618 1.00 94.12 184 LEU A N 1
ATOM 1449 C CA . LEU A 1 184 ? 13.263 -7.719 -23.419 1.00 94.12 184 LEU A CA 1
ATOM 1450 C C . LEU A 1 184 ? 14.134 -8.907 -23.840 1.00 94.12 184 LEU A C 1
ATOM 1452 O O . LEU A 1 184 ? 14.533 -8.974 -25.000 1.00 94.12 184 LEU A O 1
ATOM 1456 N N . LYS A 1 185 ? 14.386 -9.876 -22.950 1.00 93.50 185 LYS A N 1
ATOM 1457 C CA . LYS A 1 185 ? 15.113 -11.113 -23.287 1.00 93.50 185 LYS A CA 1
ATOM 1458 C C . LYS A 1 185 ? 14.390 -11.917 -24.371 1.00 93.50 185 LYS A C 1
ATOM 1460 O O . LYS A 1 185 ? 15.045 -12.447 -25.269 1.00 93.50 185 LYS A O 1
ATOM 1465 N N . VAL A 1 186 ? 13.063 -12.031 -24.295 1.00 91.88 186 VAL A N 1
ATOM 1466 C CA . VAL A 1 186 ? 12.255 -12.759 -25.289 1.00 91.88 186 VAL A CA 1
ATOM 1467 C C . VAL A 1 186 ? 12.279 -12.059 -26.645 1.00 91.88 186 VAL A C 1
ATOM 1469 O O . VAL A 1 186 ? 12.507 -12.715 -27.661 1.00 91.88 186 VAL A O 1
ATOM 1472 N N . GLU A 1 187 ? 12.080 -10.744 -26.678 1.00 90.12 187 GLU A N 1
ATOM 1473 C CA . GLU A 1 187 ? 12.081 -9.988 -27.934 1.00 90.12 187 GLU A CA 1
ATOM 1474 C C . GLU A 1 187 ? 13.478 -9.890 -28.554 1.00 90.12 187 GLU A C 1
ATOM 1476 O O . GLU A 1 187 ? 13.618 -10.020 -29.769 1.00 90.12 187 GLU A O 1
ATOM 1481 N N . ALA A 1 188 ? 14.529 -9.756 -27.741 1.00 89.56 188 ALA A N 1
ATOM 1482 C CA . ALA A 1 188 ? 15.903 -9.734 -28.229 1.00 89.56 188 ALA A CA 1
ATOM 1483 C C . ALA A 1 188 ? 16.273 -11.029 -28.970 1.00 89.56 188 ALA A C 1
ATOM 1485 O O . ALA A 1 188 ? 16.918 -10.963 -30.009 1.00 89.56 188 ALA A O 1
ATOM 1486 N N . LYS A 1 189 ? 15.800 -12.203 -28.527 1.00 89.25 189 LYS A N 1
ATOM 1487 C CA . LYS A 1 189 ? 16.045 -13.483 -29.228 1.00 89.25 189 LYS A CA 1
ATOM 1488 C C . LYS A 1 189 ? 15.508 -13.528 -30.664 1.00 89.25 189 LYS A C 1
ATOM 1490 O O . LYS A 1 189 ? 15.900 -14.410 -31.419 1.00 89.25 189 LYS A O 1
ATOM 1495 N N . LYS A 1 190 ? 14.595 -12.625 -31.034 1.00 91.31 190 LYS A N 1
ATOM 1496 C CA . LYS A 1 190 ? 14.046 -12.529 -32.395 1.00 91.31 190 LYS A CA 1
ATOM 1497 C C . LYS A 1 190 ? 14.896 -11.648 -33.314 1.00 91.31 190 LYS A C 1
ATOM 1499 O O . LYS A 1 190 ? 14.657 -11.627 -34.518 1.00 91.31 190 LYS A O 1
ATOM 1504 N N . LEU A 1 191 ? 15.840 -10.893 -32.754 1.00 91.75 191 LEU A N 1
ATOM 1505 C CA . LEU A 1 191 ? 16.739 -10.025 -33.505 1.00 91.75 191 LEU A CA 1
ATOM 1506 C C . LEU A 1 191 ? 17.937 -10.817 -34.048 1.00 91.75 191 LEU A C 1
ATOM 1508 O O . LEU A 1 191 ? 18.299 -11.845 -33.475 1.00 91.75 191 LEU A O 1
ATOM 1512 N N . PRO A 1 192 ? 18.592 -10.328 -35.117 1.00 91.19 192 PRO A N 1
ATOM 1513 C CA . PRO A 1 192 ? 19.820 -10.932 -35.617 1.00 91.19 192 PRO A CA 1
ATOM 1514 C C . PRO A 1 192 ? 20.910 -11.018 -34.540 1.00 91.19 192 PRO A C 1
ATOM 1516 O O . PRO A 1 192 ? 21.089 -10.088 -33.751 1.00 91.19 192 PRO A O 1
ATOM 1519 N N . ASP A 1 193 ? 21.710 -12.085 -34.564 1.00 88.88 193 ASP A N 1
ATOM 1520 C CA . ASP A 1 193 ? 22.832 -12.275 -33.630 1.00 88.88 193 ASP A CA 1
ATOM 1521 C C . ASP A 1 193 ? 23.830 -11.112 -33.653 1.00 88.88 193 ASP A C 1
ATOM 1523 O O . ASP A 1 193 ? 24.445 -10.795 -32.637 1.00 88.88 193 ASP A O 1
ATOM 1527 N N . THR A 1 194 ? 23.986 -10.440 -34.796 1.00 86.69 194 THR A N 1
ATOM 1528 C CA . THR A 1 194 ? 24.834 -9.245 -34.928 1.00 86.69 194 THR A CA 1
ATOM 1529 C C . THR A 1 194 ? 24.410 -8.115 -33.988 1.00 86.69 194 THR A C 1
ATOM 1531 O O . THR A 1 194 ? 25.257 -7.325 -33.577 1.00 86.69 194 THR A O 1
ATOM 1534 N N . VAL A 1 195 ? 23.129 -8.065 -33.615 1.00 86.69 195 VAL A N 1
ATOM 1535 C CA . VAL A 1 195 ? 22.555 -7.075 -32.700 1.00 86.69 195 VAL A CA 1
ATOM 1536 C C . VAL A 1 195 ? 22.674 -7.521 -31.243 1.00 86.69 195 VAL A C 1
ATOM 1538 O O . VAL A 1 195 ? 22.970 -6.700 -30.381 1.00 86.69 195 VAL A O 1
ATOM 1541 N N . THR A 1 196 ? 22.459 -8.801 -30.932 1.00 89.12 196 THR A N 1
ATOM 1542 C CA . THR A 1 196 ? 22.318 -9.267 -29.537 1.00 89.12 196 THR A CA 1
ATOM 1543 C C . THR A 1 196 ? 23.576 -9.874 -28.939 1.00 89.12 196 THR A C 1
ATOM 1545 O O . THR A 1 196 ? 23.817 -9.709 -27.742 1.00 89.12 196 THR A O 1
ATOM 1548 N N . LYS A 1 197 ? 24.415 -10.524 -29.752 1.00 89.38 197 LYS A N 1
ATOM 1549 C CA . LYS A 1 197 ? 25.649 -11.192 -29.315 1.00 89.38 197 LYS A CA 1
ATOM 1550 C C . LYS A 1 197 ? 26.609 -10.293 -28.521 1.00 89.38 197 LYS A C 1
ATOM 1552 O O . LYS A 1 197 ? 27.179 -10.805 -27.559 1.00 89.38 197 LYS A O 1
ATOM 1557 N N . PRO A 1 198 ? 26.772 -8.985 -28.825 1.00 92.19 198 PRO A N 1
ATOM 1558 C CA . PRO A 1 198 ? 27.618 -8.094 -28.023 1.00 92.19 198 PRO A CA 1
ATOM 1559 C C . PRO A 1 198 ? 27.169 -7.936 -26.564 1.00 92.19 198 PRO A C 1
ATOM 1561 O O . PRO A 1 198 ? 27.963 -7.526 -25.723 1.00 92.19 198 PRO A O 1
ATOM 1564 N N . PHE A 1 199 ? 25.906 -8.246 -26.268 1.00 93.62 199 PHE A N 1
ATOM 1565 C CA . PHE A 1 199 ? 25.294 -8.068 -24.953 1.00 93.62 199 PHE A CA 1
ATOM 1566 C C . PHE A 1 199 ? 25.069 -9.393 -24.220 1.00 93.62 199 PHE A C 1
ATOM 1568 O O . PHE A 1 199 ? 24.499 -9.398 -23.133 1.00 93.62 199 PHE A O 1
ATOM 1575 N N . ILE A 1 200 ? 25.489 -10.523 -24.792 1.00 91.88 200 ILE A N 1
ATOM 1576 C CA . ILE A 1 200 ? 25.439 -11.811 -24.102 1.00 91.88 200 ILE A CA 1
ATOM 1577 C C . ILE A 1 200 ? 26.634 -11.903 -23.152 1.00 91.88 200 ILE A C 1
ATOM 1579 O O . ILE A 1 200 ? 27.791 -11.844 -23.569 1.00 91.88 200 ILE A O 1
ATOM 1583 N N . SER A 1 201 ? 26.352 -12.061 -21.863 1.00 88.56 201 SER A N 1
ATOM 1584 C CA . SER A 1 201 ? 27.364 -12.252 -20.829 1.00 88.56 201 SER A CA 1
ATOM 1585 C C . SER A 1 201 ? 28.139 -13.546 -21.072 1.00 88.56 201 SER A C 1
ATOM 1587 O O . SER A 1 201 ? 27.559 -14.631 -21.120 1.00 88.56 201 SER A O 1
ATOM 1589 N N . ALA A 1 202 ? 29.467 -13.445 -21.153 1.00 84.12 202 ALA A N 1
ATOM 1590 C CA . ALA A 1 202 ? 30.349 -14.601 -21.315 1.00 84.12 202 ALA A CA 1
ATOM 1591 C C . ALA A 1 202 ? 30.272 -15.588 -20.133 1.00 84.12 202 ALA A C 1
ATOM 1593 O O . ALA A 1 202 ? 30.526 -16.775 -20.310 1.00 84.12 202 ALA A O 1
ATOM 1594 N N . ASN A 1 203 ? 29.898 -15.105 -18.942 1.00 83.56 203 ASN A N 1
ATOM 1595 C CA . ASN A 1 203 ? 29.850 -15.913 -17.722 1.00 83.56 203 ASN A CA 1
ATOM 1596 C C . ASN A 1 203 ? 28.530 -16.675 -17.567 1.00 83.56 203 ASN A C 1
ATOM 1598 O O . ASN A 1 203 ? 28.519 -17.778 -17.033 1.00 83.56 203 ASN A O 1
ATOM 1602 N N . THR A 1 204 ? 27.414 -16.073 -17.985 1.00 86.19 204 THR A N 1
ATOM 1603 C CA . THR A 1 204 ? 26.070 -16.632 -17.758 1.00 86.19 204 THR A CA 1
ATOM 1604 C C . THR A 1 204 ? 25.411 -17.144 -19.033 1.00 86.19 204 THR A C 1
ATOM 1606 O O . THR A 1 204 ? 24.420 -17.860 -18.951 1.00 86.19 204 THR A O 1
ATOM 1609 N N . GLY A 1 205 ? 25.922 -16.775 -20.212 1.00 86.00 205 GLY A N 1
ATOM 1610 C CA . GLY A 1 205 ? 25.270 -17.055 -21.493 1.00 86.00 205 GLY A CA 1
ATOM 1611 C C . GLY A 1 205 ? 23.939 -16.315 -21.674 1.00 86.00 205 GLY A C 1
ATOM 1612 O O . GLY A 1 205 ? 23.211 -16.581 -22.627 1.00 86.00 205 GLY A O 1
ATOM 1613 N N . GLU A 1 206 ? 23.608 -15.387 -20.773 1.00 90.25 206 GLU A N 1
ATOM 1614 C CA . GLU A 1 206 ? 22.368 -14.619 -20.808 1.00 90.25 206 GLU A CA 1
ATOM 1615 C C . GLU A 1 206 ? 22.591 -13.201 -21.329 1.00 90.25 206 GLU A C 1
ATOM 1617 O O . GLU A 1 206 ? 23.662 -12.619 -21.165 1.00 90.25 206 GLU A O 1
ATOM 1622 N N . LEU A 1 207 ? 21.540 -12.623 -21.910 1.00 92.06 207 LEU A N 1
ATOM 1623 C CA . LEU A 1 207 ? 21.516 -11.220 -22.303 1.00 92.06 207 LEU A CA 1
ATOM 1624 C C . LEU A 1 207 ? 21.611 -10.309 -21.073 1.00 92.06 207 LEU A C 1
ATOM 1626 O O . LEU A 1 207 ? 20.740 -10.343 -20.198 1.00 92.06 207 LEU A O 1
ATOM 1630 N N . ASP A 1 208 ? 22.621 -9.442 -21.055 1.00 94.69 208 ASP A N 1
ATOM 1631 C CA . ASP A 1 208 ? 22.666 -8.273 -20.186 1.00 94.69 208 ASP A CA 1
ATOM 1632 C C . ASP A 1 208 ? 21.658 -7.236 -20.695 1.00 94.69 208 ASP A C 1
ATOM 1634 O O . ASP A 1 208 ? 21.936 -6.403 -21.563 1.00 94.69 208 ASP A O 1
ATOM 1638 N N . VAL A 1 209 ? 20.452 -7.314 -20.134 1.00 95.06 209 VAL A N 1
ATOM 1639 C CA . VAL A 1 209 ? 19.324 -6.441 -20.470 1.00 95.06 209 VAL A CA 1
ATOM 1640 C C . VAL A 1 209 ? 19.670 -4.969 -20.273 1.00 95.06 209 VAL A C 1
ATOM 1642 O O . VAL A 1 209 ? 19.247 -4.140 -21.076 1.00 95.06 209 VAL A O 1
ATOM 1645 N N . ALA A 1 210 ? 20.436 -4.619 -19.237 1.00 94.44 210 ALA A N 1
ATOM 1646 C CA . ALA A 1 210 ? 20.738 -3.223 -18.951 1.00 94.44 210 ALA A CA 1
ATOM 1647 C C . ALA A 1 210 ? 21.678 -2.629 -20.004 1.00 94.44 210 ALA A C 1
ATOM 1649 O O . ALA A 1 210 ? 21.427 -1.525 -20.499 1.00 94.44 210 ALA A O 1
ATOM 1650 N N . SER A 1 211 ? 22.720 -3.373 -20.375 1.00 94.31 211 SER A N 1
ATOM 1651 C CA . SER A 1 211 ? 23.649 -2.964 -21.431 1.00 94.31 211 SER A CA 1
ATOM 1652 C C . SER A 1 211 ? 22.963 -2.915 -22.798 1.00 94.31 211 SER A C 1
ATOM 1654 O O . SER A 1 211 ? 23.125 -1.932 -23.526 1.00 94.31 211 SER A O 1
ATOM 1656 N N . PHE A 1 212 ? 22.132 -3.914 -23.115 1.00 95.50 212 PHE A N 1
ATOM 1657 C CA . PHE A 1 212 ? 21.337 -3.942 -24.345 1.00 95.50 212 PHE A CA 1
ATOM 1658 C C . PHE A 1 212 ? 20.378 -2.746 -24.438 1.00 95.50 212 PHE A C 1
ATOM 1660 O O . PHE A 1 212 ? 20.430 -1.989 -25.408 1.00 95.50 212 PHE A O 1
ATOM 1667 N N . ALA A 1 213 ? 19.552 -2.522 -23.409 1.00 96.00 213 ALA A N 1
ATOM 1668 C CA . ALA A 1 213 ? 18.600 -1.413 -23.373 1.00 96.00 213 ALA A CA 1
ATOM 1669 C C . ALA A 1 213 ? 19.308 -0.057 -23.521 1.00 96.00 213 ALA A C 1
ATOM 1671 O O . ALA A 1 213 ? 18.865 0.795 -24.288 1.00 96.00 213 ALA A O 1
ATOM 1672 N N . THR A 1 214 ? 20.450 0.125 -22.849 1.00 96.06 214 THR A N 1
ATOM 1673 C CA . THR A 1 214 ? 21.256 1.354 -22.949 1.00 96.06 214 THR A CA 1
ATOM 1674 C C . THR A 1 214 ? 21.751 1.591 -24.375 1.00 96.06 214 THR A C 1
ATOM 1676 O O . THR A 1 214 ? 21.658 2.708 -24.885 1.00 96.06 214 THR A O 1
ATOM 1679 N N . ALA A 1 215 ? 22.260 0.553 -25.041 1.00 93.31 215 ALA A N 1
ATOM 1680 C CA . ALA A 1 215 ? 22.776 0.673 -26.400 1.00 93.31 215 ALA A CA 1
ATOM 1681 C C . ALA A 1 215 ? 21.668 0.980 -27.418 1.00 93.31 215 ALA A C 1
ATOM 1683 O O . ALA A 1 215 ? 21.833 1.874 -28.248 1.00 93.31 215 ALA A O 1
ATOM 1684 N N . VAL A 1 216 ? 20.524 0.299 -27.306 1.00 93.06 216 VAL A N 1
ATOM 1685 C CA . VAL A 1 216 ? 19.357 0.505 -28.174 1.00 93.06 216 VAL A CA 1
ATOM 1686 C C . VAL A 1 216 ? 18.832 1.940 -28.096 1.00 93.06 216 VAL A C 1
ATOM 1688 O O . VAL A 1 216 ? 18.441 2.501 -29.123 1.00 93.06 216 VAL A O 1
ATOM 1691 N N . ILE A 1 217 ? 18.827 2.540 -26.903 1.00 93.38 217 ILE A N 1
ATOM 1692 C CA . ILE A 1 217 ? 18.345 3.911 -26.694 1.00 93.38 217 ILE A CA 1
ATOM 1693 C C . ILE A 1 217 ? 19.377 4.954 -27.123 1.00 93.38 217 ILE A C 1
ATOM 1695 O O . ILE A 1 217 ? 19.029 5.886 -27.845 1.00 93.38 217 ILE A O 1
ATOM 1699 N N . ASN A 1 218 ? 20.640 4.794 -26.725 1.00 91.81 218 ASN A N 1
ATOM 1700 C CA . ASN A 1 218 ? 21.652 5.837 -26.919 1.00 91.81 218 ASN A CA 1
ATOM 1701 C C . ASN A 1 218 ? 22.298 5.829 -28.309 1.00 91.81 218 ASN A C 1
ATOM 1703 O O . ASN A 1 218 ? 22.921 6.819 -28.687 1.00 91.81 218 ASN A O 1
ATOM 1707 N N . LYS A 1 219 ? 22.207 4.719 -29.051 1.00 89.62 219 LYS A N 1
ATOM 1708 C CA . LYS A 1 219 ? 22.812 4.568 -30.386 1.00 89.62 219 LYS A CA 1
ATOM 1709 C C . LYS A 1 219 ? 21.801 3.985 -31.373 1.00 89.62 219 LYS A C 1
ATOM 1711 O O . LYS A 1 219 ? 22.004 2.886 -31.892 1.00 89.62 219 LYS A O 1
ATOM 1716 N N . PRO A 1 220 ? 20.671 4.672 -31.609 1.00 87.31 220 PRO A N 1
ATOM 1717 C CA . PRO A 1 220 ? 19.568 4.115 -32.373 1.00 87.31 220 PRO A CA 1
ATOM 1718 C C . PRO A 1 220 ? 19.959 3.746 -33.806 1.00 87.31 220 PRO A C 1
ATOM 1720 O O . PRO A 1 220 ? 19.416 2.769 -34.324 1.00 87.31 220 PRO A O 1
ATOM 1723 N N . GLU A 1 221 ? 20.909 4.462 -34.415 1.00 88.25 221 GLU A N 1
ATOM 1724 C CA . GLU A 1 221 ? 21.350 4.225 -35.793 1.00 88.25 221 GLU A CA 1
ATOM 1725 C C . GLU A 1 221 ? 22.129 2.914 -35.949 1.00 88.25 221 GLU A C 1
ATOM 1727 O O . GLU A 1 221 ? 22.181 2.362 -37.043 1.00 88.25 221 GLU A O 1
ATOM 1732 N N . GLN A 1 222 ? 22.712 2.398 -34.861 1.00 86.19 222 GLN A N 1
ATOM 1733 C CA . GLN A 1 222 ? 23.442 1.125 -34.855 1.00 86.19 222 GLN A CA 1
ATOM 1734 C C . GLN A 1 222 ? 22.510 -0.090 -34.796 1.00 86.19 222 GLN A C 1
ATOM 1736 O O . GLN A 1 222 ? 22.970 -1.214 -34.972 1.00 86.19 222 GLN A O 1
ATOM 1741 N N . PHE A 1 223 ? 21.216 0.134 -34.546 1.00 88.44 223 PHE A N 1
ATOM 1742 C CA . PHE A 1 223 ? 20.222 -0.919 -34.344 1.00 88.44 223 PHE A CA 1
ATOM 1743 C C . PHE A 1 223 ? 18.922 -0.646 -35.126 1.00 88.44 223 PHE A C 1
ATOM 1745 O O . PHE A 1 223 ? 17.842 -0.577 -34.521 1.00 88.44 223 PHE A O 1
ATOM 1752 N N . PRO A 1 224 ? 18.974 -0.438 -36.456 1.00 87.94 224 PRO A N 1
ATOM 1753 C CA . PRO A 1 224 ? 17.787 -0.133 -37.259 1.00 87.94 224 PRO A CA 1
ATOM 1754 C C . PRO A 1 224 ? 16.730 -1.251 -37.231 1.00 87.94 224 PRO A C 1
ATOM 1756 O O . PRO A 1 224 ? 15.546 -0.979 -37.420 1.00 87.94 224 PRO A O 1
ATOM 1759 N N . GLU A 1 225 ? 17.130 -2.490 -36.942 1.00 88.06 225 GLU A N 1
ATOM 1760 C CA . GLU A 1 225 ? 16.256 -3.663 -36.830 1.00 88.06 225 GLU A CA 1
ATOM 1761 C C . GLU A 1 225 ? 15.405 -3.652 -35.551 1.00 88.06 225 GLU A C 1
ATOM 1763 O O . GLU A 1 225 ? 14.420 -4.385 -35.440 1.00 88.06 225 GLU A O 1
ATOM 1768 N N . VAL A 1 226 ? 15.768 -2.823 -34.567 1.00 89.88 226 VAL A N 1
ATOM 1769 C CA . VAL A 1 226 ? 15.055 -2.744 -33.294 1.00 89.88 226 VAL A CA 1
ATOM 1770 C C . VAL A 1 226 ? 13.799 -1.894 -33.444 1.00 89.88 226 VAL A C 1
ATOM 1772 O O . VAL A 1 226 ? 13.856 -0.680 -33.669 1.00 89.88 226 VAL A O 1
ATOM 1775 N N . SER A 1 227 ? 12.651 -2.546 -33.251 1.00 90.38 227 SER A N 1
ATOM 1776 C CA . SER A 1 227 ? 11.332 -1.929 -33.369 1.00 90.38 227 SER A CA 1
ATOM 1777 C C . SER A 1 227 ? 11.130 -0.764 -32.396 1.00 90.38 227 SER A C 1
ATOM 1779 O O . SER A 1 227 ? 11.718 -0.691 -31.313 1.00 90.38 227 SER A O 1
ATOM 1781 N N . LYS A 1 228 ? 10.217 0.144 -32.756 1.00 90.44 228 LYS A N 1
ATOM 1782 C CA . LYS A 1 228 ? 9.810 1.256 -31.887 1.00 90.44 228 LYS A CA 1
ATOM 1783 C C . LYS A 1 228 ? 9.288 0.757 -30.534 1.00 90.44 228 LYS A C 1
ATOM 1785 O O . LYS A 1 228 ? 9.585 1.362 -29.511 1.00 90.44 228 LYS A O 1
ATOM 1790 N N . GLN A 1 229 ? 8.541 -0.344 -30.518 1.00 89.94 229 GLN A N 1
ATOM 1791 C CA . GLN A 1 229 ? 8.003 -0.944 -29.297 1.00 89.94 229 GLN A CA 1
ATOM 1792 C C . GLN A 1 229 ? 9.121 -1.460 -28.386 1.00 89.94 229 GLN A C 1
ATOM 1794 O O . GLN A 1 229 ? 9.091 -1.202 -27.185 1.00 89.94 229 GLN A O 1
ATOM 1799 N N . LEU A 1 230 ? 10.137 -2.120 -28.951 1.00 91.25 230 LEU A N 1
ATOM 1800 C CA . LEU A 1 230 ? 11.273 -2.625 -28.179 1.00 91.25 230 LEU A CA 1
ATOM 1801 C C . LEU A 1 230 ? 12.136 -1.482 -27.616 1.00 91.25 230 LEU A C 1
ATOM 1803 O O . LEU A 1 230 ? 12.650 -1.580 -26.501 1.00 91.25 230 LEU A O 1
ATOM 1807 N N . ARG A 1 231 ? 12.219 -0.356 -28.338 1.00 93.06 231 ARG A N 1
ATOM 1808 C CA . ARG A 1 231 ? 12.816 0.893 -27.834 1.00 93.06 231 ARG A CA 1
ATOM 1809 C C . ARG A 1 231 ? 12.015 1.458 -26.666 1.00 93.06 231 ARG A C 1
ATOM 1811 O O . ARG A 1 231 ? 12.590 1.672 -25.613 1.00 93.06 231 ARG A O 1
ATOM 1818 N N . ILE A 1 232 ? 10.696 1.607 -26.794 1.00 92.62 232 ILE A N 1
ATOM 1819 C CA . ILE A 1 232 ? 9.844 2.096 -25.693 1.00 92.62 232 ILE A CA 1
ATOM 1820 C C . ILE A 1 232 ? 9.976 1.200 -24.449 1.00 92.62 232 ILE A C 1
ATOM 1822 O O . ILE A 1 232 ? 10.093 1.710 -23.334 1.00 92.62 232 ILE A O 1
ATOM 1826 N N . ALA A 1 233 ? 10.015 -0.125 -24.620 1.00 93.94 233 ALA A N 1
ATOM 1827 C CA . ALA A 1 233 ? 10.235 -1.067 -23.521 1.00 93.94 233 ALA A CA 1
ATOM 1828 C C . ALA A 1 233 ? 11.622 -0.909 -22.876 1.00 93.94 233 ALA A C 1
ATOM 1830 O O . ALA A 1 233 ? 11.727 -0.907 -21.651 1.00 93.94 233 ALA A O 1
ATOM 1831 N N . SER A 1 234 ? 12.667 -0.716 -23.685 1.00 95.81 234 SER A N 1
ATOM 1832 C CA . SER A 1 234 ? 14.035 -0.468 -23.210 1.00 95.81 234 SER A CA 1
ATOM 1833 C C . SER A 1 234 ? 14.139 0.849 -22.440 1.00 95.81 234 SER A C 1
ATOM 1835 O O . SER A 1 234 ? 14.724 0.888 -21.361 1.00 95.81 234 SER A O 1
ATOM 1837 N N . GLU A 1 235 ? 13.518 1.913 -22.949 1.00 95.94 235 GLU A N 1
ATOM 1838 C CA . GLU A 1 235 ? 13.462 3.217 -22.286 1.00 95.94 235 GLU A CA 1
ATOM 1839 C C . GLU A 1 235 ? 12.711 3.109 -20.955 1.00 95.94 235 GLU A C 1
ATOM 1841 O O . GLU A 1 235 ? 13.230 3.517 -19.922 1.00 95.94 235 GLU A O 1
ATOM 1846 N N . SER A 1 236 ? 11.550 2.444 -20.953 1.00 96.50 236 SER A N 1
ATOM 1847 C CA . SER A 1 236 ? 10.763 2.190 -19.738 1.00 96.50 236 SER A CA 1
ATOM 1848 C C . SER A 1 236 ? 11.559 1.399 -18.697 1.00 96.50 236 SER A C 1
ATOM 1850 O O . SER A 1 236 ? 11.521 1.733 -17.515 1.00 96.50 236 SER A O 1
ATOM 1852 N N . TYR A 1 237 ? 12.312 0.378 -19.122 1.00 97.38 237 TYR A N 1
ATOM 1853 C CA . TYR A 1 237 ? 13.176 -0.408 -18.239 1.00 97.38 237 TYR A CA 1
ATOM 1854 C C . TYR A 1 237 ? 14.243 0.468 -17.578 1.00 97.38 237 TYR A C 1
ATOM 1856 O O . TYR A 1 237 ? 14.398 0.429 -16.357 1.00 97.38 237 TYR A O 1
ATOM 1864 N N . LEU A 1 238 ? 14.950 1.293 -18.357 1.00 97.06 238 LEU A N 1
ATOM 1865 C CA . LEU A 1 238 ? 15.971 2.193 -17.818 1.00 97.06 238 LEU A CA 1
ATOM 1866 C C . LEU A 1 238 ? 15.359 3.256 -16.899 1.00 97.06 238 LEU A C 1
ATOM 1868 O O . LEU A 1 238 ? 15.903 3.504 -15.827 1.00 97.06 238 LEU A O 1
ATOM 1872 N N . THR A 1 239 ? 14.208 3.826 -17.261 1.00 96.94 239 THR A N 1
ATOM 1873 C CA . THR A 1 239 ? 13.483 4.789 -16.422 1.00 96.94 239 THR A CA 1
ATOM 1874 C C . THR A 1 239 ? 13.101 4.184 -15.072 1.00 96.94 239 THR A C 1
ATOM 1876 O O . THR A 1 239 ? 13.411 4.769 -14.037 1.00 96.94 239 THR A O 1
ATOM 1879 N N . ILE A 1 240 ? 12.484 2.997 -15.051 1.00 96.44 240 ILE A N 1
ATOM 1880 C CA . ILE A 1 240 ? 12.104 2.321 -13.798 1.00 96.44 240 ILE A CA 1
ATOM 1881 C C . ILE A 1 240 ? 13.349 1.923 -12.995 1.00 96.44 240 ILE A C 1
ATOM 1883 O O . ILE A 1 240 ? 13.353 2.037 -11.771 1.00 96.44 240 ILE A O 1
ATOM 1887 N N . LYS A 1 241 ? 14.437 1.518 -13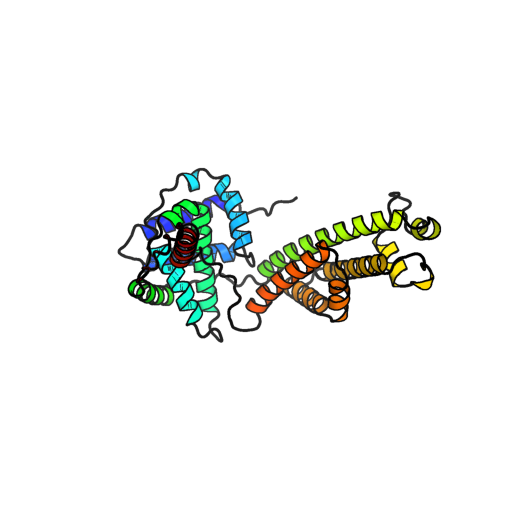.661 1.00 96.31 241 LYS A N 1
ATOM 1888 C CA . LYS A 1 241 ? 15.702 1.191 -12.994 1.00 96.31 241 LYS A CA 1
ATOM 1889 C C . LYS A 1 241 ? 16.283 2.412 -12.281 1.00 96.31 241 LYS A C 1
ATOM 1891 O O . LYS A 1 241 ? 16.655 2.300 -11.116 1.00 96.31 241 LYS A O 1
ATOM 1896 N N . THR A 1 242 ? 16.305 3.564 -12.949 1.00 95.31 242 THR A N 1
ATOM 1897 C CA . THR A 1 242 ? 16.752 4.836 -12.366 1.00 95.31 242 THR A CA 1
ATOM 1898 C C . THR A 1 242 ? 15.858 5.259 -11.204 1.00 95.31 242 THR A C 1
ATOM 1900 O O . THR A 1 242 ? 16.374 5.592 -10.143 1.00 95.31 242 THR A O 1
ATOM 1903 N N . LEU A 1 243 ? 14.530 5.156 -11.344 1.00 95.12 243 LEU A N 1
ATOM 1904 C CA . LEU A 1 243 ? 13.606 5.406 -10.232 1.00 95.12 243 LEU A CA 1
ATOM 1905 C C . LEU A 1 243 ? 13.917 4.501 -9.032 1.00 95.12 243 LEU A C 1
ATOM 1907 O O . LEU A 1 243 ? 13.980 4.974 -7.903 1.00 95.12 243 LEU A O 1
ATOM 1911 N N . GLY A 1 244 ? 14.167 3.211 -9.262 1.00 94.19 244 GLY A N 1
ATOM 1912 C CA . GLY A 1 244 ? 14.545 2.271 -8.206 1.00 94.19 244 GLY A CA 1
ATOM 1913 C C . GLY A 1 244 ? 15.808 2.680 -7.438 1.00 94.19 244 GLY A C 1
ATOM 1914 O O . GLY A 1 244 ? 15.865 2.468 -6.228 1.00 94.19 244 GLY A O 1
ATOM 1915 N N . MET A 1 245 ? 16.784 3.311 -8.101 1.00 93.69 245 MET A N 1
ATOM 1916 C CA . MET A 1 245 ? 18.019 3.781 -7.459 1.00 93.69 245 MET A CA 1
ATOM 1917 C C . MET A 1 245 ? 17.775 4.896 -6.433 1.00 93.69 245 MET A C 1
ATOM 1919 O O . MET A 1 245 ? 18.480 4.938 -5.430 1.00 93.69 245 MET A O 1
ATOM 1923 N N . GLU A 1 246 ? 16.742 5.727 -6.610 1.00 92.38 246 GLU A N 1
ATOM 1924 C CA . GLU A 1 246 ? 16.369 6.783 -5.647 1.00 92.38 246 GLU A CA 1
ATOM 1925 C C . GLU A 1 246 ? 15.878 6.226 -4.296 1.00 92.38 246 GLU A C 1
ATOM 1927 O O . GLU A 1 246 ? 15.770 6.951 -3.308 1.00 92.38 246 GLU A O 1
ATOM 1932 N N . LEU A 1 247 ? 15.554 4.929 -4.240 1.00 92.12 247 LEU A N 1
ATOM 1933 C CA . LEU A 1 247 ? 15.139 4.229 -3.020 1.00 92.12 247 LEU A CA 1
ATOM 1934 C C . LEU A 1 247 ? 16.309 3.547 -2.292 1.00 92.12 247 LEU A C 1
ATOM 1936 O O . LEU A 1 247 ? 16.112 2.973 -1.213 1.00 92.12 247 LEU A O 1
ATOM 1940 N N . GLU A 1 248 ? 17.503 3.559 -2.879 1.00 89.75 248 GLU A N 1
ATOM 1941 C CA . GLU A 1 248 ? 18.733 3.001 -2.311 1.00 89.75 248 GLU A CA 1
ATOM 1942 C C . GLU A 1 248 ? 19.570 4.089 -1.610 1.00 89.75 248 GLU A C 1
ATOM 1944 O O . GLU A 1 248 ? 19.165 5.243 -1.553 1.00 89.75 248 GLU A O 1
ATOM 1949 N N . GLY A 1 249 ? 20.707 3.720 -1.006 1.00 85.06 249 GLY A N 1
ATOM 1950 C CA . GLY A 1 249 ? 21.637 4.671 -0.370 1.00 85.06 249 GLY A CA 1
ATOM 1951 C C . GLY A 1 249 ? 21.494 4.818 1.151 1.00 85.06 249 GLY A C 1
ATOM 1952 O O . GLY A 1 249 ? 20.769 4.060 1.805 1.00 85.06 249 GLY A O 1
ATOM 1953 N N . THR A 1 250 ? 22.209 5.781 1.738 1.00 85.44 250 THR A N 1
ATOM 1954 C CA . THR A 1 250 ? 22.289 6.019 3.200 1.00 85.44 250 THR A CA 1
ATOM 1955 C C . THR A 1 250 ? 21.466 7.219 3.674 1.00 85.44 250 THR A C 1
ATOM 1957 O O . THR A 1 250 ? 21.458 7.533 4.863 1.00 85.44 250 THR A O 1
ATOM 1960 N N . GLU A 1 251 ? 20.778 7.907 2.767 1.00 84.12 251 GLU A N 1
ATOM 1961 C CA . GLU A 1 251 ? 19.927 9.053 3.074 1.00 84.12 251 GLU A CA 1
ATOM 1962 C C . GLU A 1 251 ? 18.756 8.658 3.981 1.00 84.12 251 GLU A C 1
ATOM 1964 O O . GLU A 1 251 ? 18.317 7.499 4.017 1.00 84.12 251 GLU A O 1
ATOM 1969 N N . LYS A 1 252 ? 18.201 9.657 4.679 1.00 76.06 252 LYS A N 1
ATOM 1970 C CA . LYS A 1 252 ? 16.992 9.465 5.482 1.00 76.06 252 LYS A CA 1
ATOM 1971 C C . LYS A 1 252 ? 15.836 8.971 4.599 1.00 76.06 252 LYS A C 1
ATOM 1973 O O . LYS A 1 252 ? 15.666 9.492 3.492 1.00 76.06 252 LYS A O 1
ATOM 1978 N N . PRO A 1 253 ? 14.998 8.039 5.084 1.00 77.19 253 PRO A N 1
ATOM 1979 C CA . PRO A 1 253 ? 13.883 7.472 4.323 1.00 77.19 253 PRO A CA 1
ATOM 1980 C C . PRO A 1 253 ? 12.970 8.525 3.680 1.00 77.19 253 PRO A C 1
ATOM 1982 O O . PRO A 1 253 ? 12.593 8.417 2.514 1.00 77.19 253 PRO A O 1
ATOM 1985 N N . ILE A 1 254 ? 12.661 9.600 4.406 1.00 73.25 254 ILE A N 1
ATOM 1986 C CA . ILE A 1 254 ? 11.795 10.656 3.880 1.00 73.25 254 ILE A CA 1
ATOM 1987 C C . ILE A 1 254 ? 12.411 11.401 2.684 1.00 73.25 254 ILE A C 1
ATOM 1989 O O . ILE A 1 254 ? 11.690 11.771 1.760 1.00 73.25 254 ILE A O 1
ATOM 1993 N N . ILE A 1 255 ? 13.738 11.565 2.662 1.00 76.50 255 ILE A N 1
ATOM 1994 C CA . ILE A 1 255 ? 14.466 12.215 1.562 1.00 76.50 255 ILE A CA 1
ATOM 1995 C C . ILE A 1 255 ? 14.438 11.312 0.324 1.00 76.50 255 ILE A C 1
ATOM 1997 O O . ILE A 1 255 ? 14.128 11.781 -0.765 1.00 76.50 255 ILE A O 1
ATOM 2001 N N . LYS A 1 256 ? 14.649 10.001 0.492 1.00 82.06 256 LYS A N 1
ATOM 2002 C CA . LYS A 1 256 ? 14.552 9.019 -0.605 1.00 82.06 256 LYS A CA 1
ATOM 2003 C C . LYS A 1 256 ? 13.179 9.031 -1.272 1.00 82.06 256 LYS A C 1
ATOM 2005 O O . LYS A 1 256 ? 13.075 9.068 -2.494 1.00 82.06 256 LYS A O 1
ATOM 2010 N N . LEU A 1 257 ? 12.105 9.066 -0.477 1.00 81.12 257 LEU A N 1
ATOM 2011 C CA . LEU A 1 257 ? 10.745 9.181 -1.014 1.00 81.12 257 LEU A CA 1
ATOM 2012 C C . LEU A 1 257 ? 10.515 10.494 -1.763 1.00 81.12 257 LEU A C 1
ATOM 2014 O O . LEU A 1 257 ? 9.838 10.490 -2.791 1.00 81.12 257 LEU A O 1
ATOM 2018 N N . GLN A 1 258 ? 11.059 11.607 -1.264 1.00 78.19 258 GLN A N 1
ATOM 2019 C CA . GLN A 1 258 ? 10.971 12.899 -1.943 1.00 78.19 258 GLN A CA 1
ATOM 2020 C C . GLN A 1 258 ? 11.712 12.878 -3.281 1.00 78.19 258 GLN A C 1
ATOM 2022 O O . GLN A 1 258 ? 11.134 13.300 -4.280 1.00 78.19 258 GLN A O 1
ATOM 2027 N N . ASN A 1 259 ? 12.931 12.340 -3.320 1.00 83.81 259 ASN A N 1
ATOM 2028 C CA . ASN A 1 259 ? 13.717 12.225 -4.546 1.00 83.81 259 ASN A CA 1
ATOM 2029 C C . ASN A 1 259 ? 13.016 11.327 -5.568 1.00 83.81 259 ASN A C 1
ATOM 2031 O O . ASN A 1 259 ? 12.786 11.750 -6.701 1.00 83.81 259 ASN A O 1
ATOM 2035 N N . TYR A 1 260 ? 12.572 10.137 -5.150 1.00 89.56 260 TYR A N 1
ATOM 2036 C CA . TYR A 1 260 ? 11.814 9.232 -6.012 1.00 89.56 260 TYR A CA 1
ATOM 2037 C C . TYR A 1 260 ? 10.583 9.919 -6.595 1.00 89.56 260 TYR A C 1
ATOM 2039 O O . TYR A 1 260 ? 10.320 9.821 -7.792 1.00 89.56 260 TYR A O 1
ATOM 2047 N N . ARG A 1 261 ? 9.815 10.621 -5.754 1.00 85.38 261 ARG A N 1
ATOM 2048 C CA . ARG A 1 261 ? 8.626 11.352 -6.188 1.00 85.38 261 ARG A CA 1
ATOM 2049 C C . ARG A 1 261 ? 8.979 12.422 -7.214 1.00 85.38 261 ARG A C 1
ATOM 2051 O O . ARG A 1 261 ? 8.346 12.471 -8.262 1.00 85.38 261 ARG A O 1
ATOM 2058 N N . GLN A 1 262 ? 9.976 13.255 -6.920 1.00 84.06 262 GLN A N 1
ATOM 2059 C CA . GLN A 1 262 ? 10.409 14.324 -7.817 1.00 84.06 262 GLN A CA 1
ATOM 2060 C C . GLN A 1 262 ? 10.844 13.770 -9.171 1.00 84.06 262 GLN A C 1
ATOM 2062 O O . GLN A 1 262 ? 10.455 14.333 -10.188 1.00 84.06 262 GLN A O 1
ATOM 2067 N N . GLN A 1 263 ? 11.600 12.666 -9.194 1.00 92.06 263 GLN A N 1
ATOM 2068 C CA . GLN A 1 263 ? 11.995 11.989 -10.431 1.00 92.06 263 GLN A CA 1
ATOM 2069 C C . GLN A 1 263 ? 10.788 11.407 -11.169 1.00 92.06 263 GLN A C 1
ATOM 2071 O O . GLN A 1 263 ? 10.636 11.609 -12.372 1.00 92.06 263 GLN A O 1
ATOM 2076 N N . PHE A 1 264 ? 9.893 10.727 -10.452 1.00 91.06 264 PHE A N 1
ATOM 2077 C CA . PHE A 1 264 ? 8.691 10.141 -11.033 1.00 91.06 264 PHE A CA 1
ATOM 2078 C C . PHE A 1 264 ? 7.778 11.202 -11.657 1.00 91.06 264 PHE A C 1
ATOM 2080 O O . PHE A 1 264 ? 7.244 10.979 -12.738 1.00 91.06 264 PHE A O 1
ATOM 2087 N N . GLU A 1 265 ? 7.624 12.367 -11.028 1.00 86.56 265 GLU A N 1
ATOM 2088 C CA . GLU A 1 265 ? 6.787 13.474 -11.511 1.00 86.56 265 GLU A CA 1
ATOM 2089 C C . GLU A 1 265 ? 7.399 14.238 -12.704 1.00 86.56 265 GLU A C 1
ATOM 2091 O O . GLU A 1 265 ? 6.725 15.089 -13.292 1.00 86.56 265 GLU A O 1
ATOM 2096 N N . GLN A 1 266 ? 8.641 13.948 -13.114 1.00 91.69 266 GLN A N 1
ATOM 2097 C CA . GLN A 1 266 ? 9.245 14.646 -14.249 1.00 91.69 266 GLN A CA 1
ATOM 2098 C C . GLN A 1 266 ? 8.486 14.358 -15.556 1.00 91.69 266 GLN A C 1
ATOM 2100 O O . GLN A 1 266 ? 8.172 13.199 -15.848 1.00 91.69 266 GLN A O 1
ATOM 2105 N N . PRO A 1 267 ? 8.247 15.377 -16.411 1.00 93.81 267 PRO A N 1
ATOM 2106 C CA . PRO A 1 267 ? 7.447 15.210 -17.625 1.00 93.81 267 PRO A CA 1
ATOM 2107 C C . PRO A 1 267 ? 7.965 14.126 -18.571 1.00 93.81 267 PRO A C 1
ATOM 2109 O O . PRO A 1 267 ? 7.176 13.419 -19.194 1.00 93.81 267 PRO A O 1
ATOM 2112 N N . HIS A 1 268 ? 9.288 13.984 -18.682 1.00 92.94 268 HIS A N 1
ATOM 2113 C CA . HIS A 1 268 ? 9.887 12.980 -19.552 1.00 92.94 268 HIS A CA 1
ATOM 2114 C C . HIS A 1 268 ? 9.671 11.560 -19.004 1.00 92.94 268 HIS A C 1
ATOM 2116 O O . HIS A 1 268 ? 9.247 10.699 -19.764 1.00 92.94 268 HIS A O 1
ATOM 2122 N N . VAL A 1 269 ? 9.836 11.341 -17.691 1.00 93.75 269 VAL A N 1
ATOM 2123 C CA . VAL A 1 269 ? 9.562 10.055 -17.025 1.00 93.75 269 VAL A CA 1
ATOM 2124 C C . VAL A 1 269 ? 8.102 9.657 -17.212 1.00 93.75 269 VAL A C 1
ATOM 2126 O O . VAL A 1 269 ? 7.813 8.554 -17.677 1.00 93.75 269 VAL A O 1
ATOM 2129 N N . GLN A 1 270 ? 7.175 10.576 -16.933 1.00 92.69 270 GLN A N 1
ATOM 2130 C CA . GLN A 1 270 ? 5.747 10.336 -17.140 1.00 92.69 270 GLN A CA 1
ATOM 2131 C C . GLN A 1 270 ? 5.432 10.012 -18.598 1.00 92.69 270 GLN A C 1
ATOM 2133 O O . GLN A 1 270 ? 4.678 9.080 -18.871 1.00 92.69 270 GLN A O 1
ATOM 2138 N N . LYS A 1 271 ? 6.008 10.747 -19.552 1.00 93.25 271 LYS A N 1
ATOM 2139 C CA . LYS A 1 271 ? 5.801 10.484 -20.978 1.00 93.25 271 LYS A CA 1
ATOM 2140 C C . LYS A 1 271 ? 6.294 9.088 -21.362 1.00 93.25 271 LYS A C 1
ATOM 2142 O O . LYS A 1 271 ? 5.520 8.340 -21.952 1.00 93.25 271 LYS A O 1
ATOM 2147 N N . THR A 1 272 ? 7.525 8.724 -21.001 1.00 92.94 272 THR A N 1
ATOM 2148 C CA . THR A 1 272 ? 8.112 7.412 -21.310 1.00 92.94 272 THR A CA 1
ATOM 2149 C C . THR A 1 272 ? 7.235 6.282 -20.773 1.00 92.94 272 THR A C 1
ATOM 2151 O O . THR A 1 272 ? 6.810 5.417 -21.541 1.00 92.94 272 THR A O 1
ATOM 2154 N N . LEU A 1 273 ? 6.863 6.336 -19.489 1.00 92.44 273 LEU A N 1
ATOM 2155 C CA . LEU A 1 273 ? 6.045 5.295 -18.863 1.00 92.44 273 LEU A CA 1
ATOM 2156 C C . LEU A 1 273 ? 4.625 5.222 -19.453 1.00 92.44 273 LEU A C 1
ATOM 2158 O O . LEU A 1 273 ? 4.141 4.128 -19.734 1.00 92.44 273 LEU A O 1
ATOM 2162 N N . ASN A 1 274 ? 3.972 6.361 -19.716 1.00 89.88 274 ASN A N 1
ATOM 2163 C CA . ASN A 1 274 ? 2.619 6.383 -20.291 1.00 89.88 274 ASN A CA 1
ATOM 2164 C C . ASN A 1 274 ? 2.577 5.960 -21.769 1.00 89.88 274 ASN A C 1
ATOM 2166 O O . ASN A 1 274 ? 1.541 5.499 -22.242 1.00 89.88 274 ASN A O 1
ATOM 2170 N N . THR A 1 275 ? 3.682 6.094 -22.511 1.00 91.25 275 THR A N 1
ATOM 2171 C CA . THR A 1 275 ? 3.757 5.617 -23.904 1.00 91.25 275 THR A CA 1
ATOM 2172 C C . THR A 1 275 ? 3.895 4.103 -24.032 1.00 91.25 275 THR A C 1
ATOM 2174 O O . THR A 1 275 ? 3.733 3.578 -25.136 1.00 91.25 275 THR A O 1
ATOM 2177 N N . ASN A 1 276 ? 4.170 3.394 -22.934 1.00 89.00 276 ASN A N 1
ATOM 2178 C CA . ASN A 1 276 ? 4.275 1.946 -22.940 1.00 89.00 276 ASN A CA 1
ATOM 2179 C C . ASN A 1 276 ? 2.931 1.289 -22.560 1.00 89.00 276 ASN A C 1
ATOM 2181 O O . ASN A 1 276 ? 2.482 1.428 -21.418 1.00 89.00 276 ASN A O 1
ATOM 2185 N N . PRO A 1 277 ? 2.275 0.559 -23.485 1.00 85.75 277 PRO A N 1
ATOM 2186 C CA . PRO A 1 277 ? 0.972 -0.050 -23.228 1.00 85.75 277 PRO A CA 1
ATOM 2187 C C . PRO A 1 277 ? 1.043 -1.331 -22.377 1.00 85.75 277 PRO A C 1
ATOM 2189 O O . PRO A 1 277 ? 0.001 -1.930 -22.121 1.00 85.75 277 PRO A O 1
ATOM 2192 N N . ASP A 1 278 ? 2.231 -1.786 -21.962 1.00 88.12 278 ASP A N 1
ATOM 2193 C CA . ASP A 1 278 ? 2.382 -3.010 -21.173 1.00 88.12 278 ASP A CA 1
ATOM 2194 C C . ASP A 1 278 ? 1.636 -2.926 -19.826 1.00 88.12 278 ASP A C 1
ATOM 2196 O O . ASP A 1 278 ? 1.789 -1.981 -19.044 1.00 88.12 278 ASP A O 1
ATOM 2200 N N . ASN A 1 279 ? 0.830 -3.952 -19.536 1.00 84.81 279 ASN A N 1
ATOM 2201 C CA . ASN A 1 279 ? -0.015 -4.001 -18.343 1.00 84.81 279 ASN A CA 1
ATOM 2202 C C . ASN A 1 279 ? 0.774 -3.933 -17.025 1.00 84.81 279 ASN A C 1
ATOM 2204 O O . ASN A 1 279 ? 0.262 -3.378 -16.047 1.00 84.81 279 ASN A O 1
ATOM 2208 N N . ALA A 1 280 ? 1.995 -4.474 -16.966 1.00 84.50 280 ALA A N 1
ATOM 2209 C CA . ALA A 1 280 ? 2.837 -4.412 -15.775 1.00 84.50 280 ALA A CA 1
ATOM 2210 C C . ALA A 1 280 ? 3.304 -2.976 -15.503 1.00 84.50 280 ALA A C 1
ATOM 2212 O O . ALA A 1 280 ? 3.307 -2.546 -14.350 1.00 84.50 280 ALA A O 1
ATOM 2213 N N . ILE A 1 281 ? 3.592 -2.194 -16.549 1.00 88.69 281 ILE A N 1
ATOM 2214 C CA . ILE A 1 281 ? 3.943 -0.772 -16.416 1.00 88.69 281 ILE A CA 1
ATOM 2215 C C . ILE A 1 281 ? 2.724 0.047 -16.007 1.00 88.69 281 ILE A C 1
ATOM 2217 O O . ILE A 1 281 ? 2.804 0.848 -15.077 1.00 88.69 281 ILE A O 1
ATOM 2221 N N . GLN A 1 282 ? 1.570 -0.191 -16.631 1.00 85.50 282 GLN A N 1
ATOM 2222 C CA . GLN A 1 282 ? 0.329 0.484 -16.240 1.00 85.50 282 GLN A CA 1
ATOM 2223 C C . GLN A 1 282 ? -0.040 0.185 -14.778 1.00 85.50 282 GLN A C 1
ATOM 2225 O O . GLN A 1 282 ? -0.470 1.073 -14.039 1.00 85.50 282 GLN A O 1
ATOM 2230 N N . THR A 1 283 ? 0.180 -1.053 -14.327 1.00 78.75 283 THR A N 1
ATOM 2231 C CA . THR A 1 283 ? 0.010 -1.447 -12.921 1.00 78.75 283 THR A CA 1
ATOM 2232 C C . THR A 1 283 ? 1.033 -0.754 -12.023 1.00 78.75 283 THR A C 1
ATOM 2234 O O . THR A 1 283 ? 0.653 -0.192 -10.997 1.00 78.75 283 THR A O 1
ATOM 2237 N N . PHE A 1 284 ? 2.304 -0.712 -12.428 1.00 89.44 284 PHE A N 1
ATOM 2238 C CA . PHE A 1 284 ? 3.362 -0.007 -11.709 1.00 89.44 284 PHE A CA 1
ATOM 2239 C C . PHE A 1 284 ? 3.004 1.467 -11.480 1.00 89.44 284 PHE A C 1
ATOM 2241 O O . PHE A 1 284 ? 3.031 1.919 -10.334 1.00 89.44 284 PHE A O 1
ATOM 2248 N N . ILE A 1 285 ? 2.603 2.187 -12.536 1.00 80.12 285 ILE A N 1
ATOM 2249 C CA . ILE A 1 285 ? 2.201 3.602 -12.473 1.00 80.12 285 ILE A CA 1
ATOM 2250 C C . ILE A 1 285 ? 1.032 3.776 -11.503 1.00 80.12 285 ILE A C 1
ATOM 2252 O O . ILE A 1 285 ? 1.080 4.648 -10.638 1.00 80.12 285 ILE A O 1
ATOM 2256 N N . LYS A 1 286 ? -0.005 2.931 -11.606 1.00 76.31 286 LYS A N 1
ATOM 2257 C CA . LYS A 1 286 ? -1.170 2.978 -10.708 1.00 76.31 286 LYS A CA 1
ATOM 2258 C C . LYS A 1 286 ? -0.772 2.792 -9.248 1.00 76.31 286 LYS A C 1
ATOM 2260 O O . LYS A 1 286 ? -1.237 3.552 -8.405 1.00 76.31 286 LYS A O 1
ATOM 2265 N N . VAL A 1 287 ? 0.104 1.833 -8.949 1.00 77.19 287 VAL A N 1
ATOM 2266 C CA . VAL A 1 287 ? 0.591 1.585 -7.582 1.00 77.19 287 VAL A CA 1
ATOM 2267 C C . VAL A 1 287 ? 1.400 2.774 -7.059 1.00 77.19 287 VAL A C 1
ATOM 2269 O O . VAL A 1 287 ? 1.177 3.205 -5.930 1.00 77.19 287 VAL A O 1
ATOM 2272 N N . VAL A 1 288 ? 2.301 3.343 -7.866 1.00 80.12 288 VAL A N 1
ATOM 2273 C CA . VAL A 1 288 ? 3.103 4.515 -7.469 1.00 80.12 288 VAL A CA 1
ATOM 2274 C C . VAL A 1 288 ? 2.215 5.741 -7.238 1.00 80.12 288 VAL A C 1
ATOM 2276 O O . VAL A 1 288 ? 2.326 6.383 -6.195 1.00 80.12 288 VAL A O 1
ATOM 2279 N N . ASN A 1 289 ? 1.295 6.031 -8.162 1.00 76.38 289 ASN A N 1
ATOM 2280 C CA . ASN A 1 289 ? 0.330 7.123 -8.024 1.00 76.38 289 ASN A CA 1
ATOM 2281 C C . ASN A 1 289 ? -0.559 6.940 -6.796 1.00 76.38 289 ASN A C 1
ATOM 2283 O O . ASN A 1 289 ? -0.777 7.895 -6.060 1.00 76.38 289 ASN A O 1
ATOM 2287 N N . TYR A 1 290 ? -1.033 5.720 -6.541 1.00 68.75 290 TYR A N 1
ATOM 2288 C CA . TYR A 1 290 ? -1.812 5.408 -5.348 1.00 68.75 290 TYR A CA 1
ATOM 2289 C C . TYR A 1 290 ? -1.012 5.691 -4.072 1.00 68.75 290 TYR A C 1
ATOM 2291 O O . TYR A 1 290 ? -1.485 6.402 -3.187 1.00 68.75 290 TYR A O 1
ATOM 2299 N N . ILE A 1 291 ? 0.235 5.218 -4.003 1.00 68.94 291 ILE A N 1
ATOM 2300 C CA . ILE A 1 291 ? 1.128 5.469 -2.869 1.00 68.94 291 ILE A CA 1
ATOM 2301 C C . ILE A 1 291 ? 1.353 6.977 -2.669 1.00 68.94 291 ILE A C 1
ATOM 2303 O O . ILE A 1 291 ? 1.208 7.471 -1.549 1.00 68.94 291 ILE A O 1
ATOM 2307 N N . PHE A 1 292 ? 1.657 7.735 -3.727 1.00 68.25 292 PHE A N 1
ATOM 2308 C CA . PHE A 1 292 ? 1.925 9.169 -3.595 1.00 68.25 292 PHE A CA 1
ATOM 2309 C C . PHE A 1 292 ? 0.692 10.026 -3.384 1.00 68.25 292 PHE A C 1
ATOM 2311 O O . PHE A 1 292 ? 0.799 11.001 -2.645 1.00 68.25 292 PHE A O 1
ATOM 2318 N N . ALA A 1 293 ? -0.464 9.681 -3.943 1.00 59.72 293 ALA A N 1
ATOM 2319 C CA . ALA A 1 293 ? -1.718 10.333 -3.589 1.00 59.72 293 ALA A CA 1
ATOM 2320 C C . ALA A 1 293 ? -1.952 10.200 -2.077 1.00 59.72 293 ALA A C 1
ATOM 2322 O O . ALA A 1 293 ? -2.179 11.193 -1.396 1.00 59.72 293 ALA A O 1
ATOM 2323 N N . LYS A 1 294 ? -1.749 9.005 -1.509 1.00 56.38 294 LYS A N 1
ATOM 2324 C CA . LYS A 1 294 ? -1.957 8.763 -0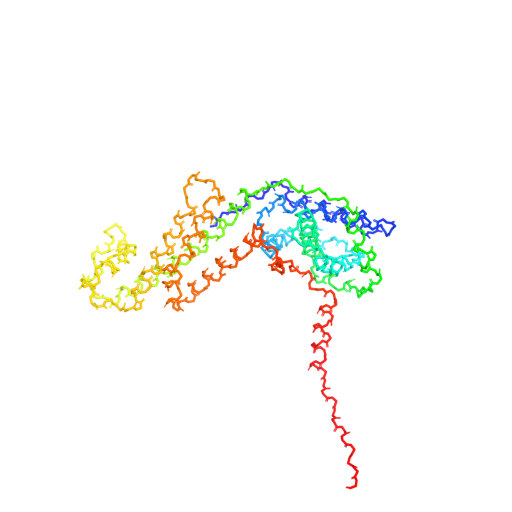.073 1.00 56.38 294 LYS A CA 1
ATOM 2325 C C . LYS A 1 294 ? -0.888 9.418 0.825 1.00 56.38 294 LYS A C 1
ATOM 2327 O O . LYS A 1 294 ? -1.240 9.944 1.879 1.00 56.38 294 LYS A O 1
ATOM 2332 N N . ILE A 1 295 ? 0.389 9.475 0.417 1.00 52.19 295 ILE A N 1
ATOM 2333 C CA . ILE A 1 295 ? 1.448 10.194 1.170 1.00 52.19 295 ILE A CA 1
ATOM 2334 C C . ILE A 1 295 ? 1.311 11.715 1.043 1.00 52.19 295 ILE A C 1
ATOM 2336 O O . ILE A 1 295 ? 1.482 12.437 2.020 1.00 52.19 295 ILE A O 1
ATOM 2340 N N . THR A 1 296 ? 1.009 12.228 -0.150 1.00 40.12 296 THR A N 1
ATOM 2341 C CA . THR A 1 296 ? 0.841 13.672 -0.379 1.00 40.12 296 THR A CA 1
ATOM 2342 C C . THR A 1 296 ? -0.381 14.188 0.352 1.00 40.12 296 THR A C 1
ATOM 2344 O O . THR A 1 296 ? -0.269 15.215 1.003 1.00 40.12 296 THR A O 1
ATOM 2347 N N . ASN A 1 297 ? -1.481 13.436 0.369 1.00 34.38 297 ASN A N 1
ATOM 2348 C CA . ASN A 1 297 ? -2.660 13.770 1.172 1.00 34.38 297 ASN A CA 1
ATOM 2349 C C . ASN A 1 297 ? -2.392 13.694 2.688 1.00 34.38 297 ASN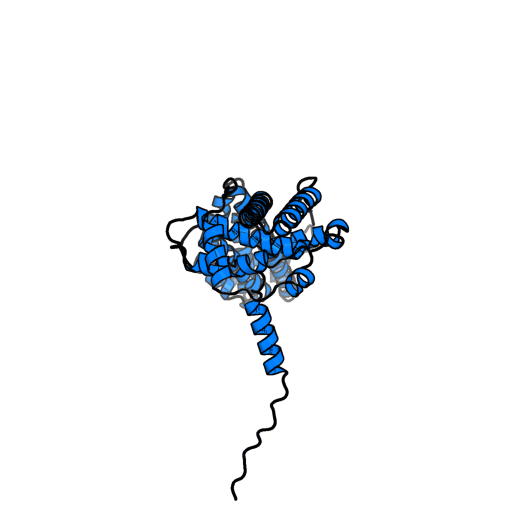 A C 1
ATOM 2351 O O . ASN A 1 297 ? -3.168 14.221 3.474 1.00 34.38 297 ASN A O 1
ATOM 2355 N N . SER A 1 298 ? -1.272 13.092 3.108 1.00 34.84 298 SER A N 1
ATOM 2356 C CA . SER A 1 298 ? -0.800 13.125 4.498 1.00 34.84 298 SER A CA 1
ATOM 2357 C C . SER A 1 298 ? 0.097 14.336 4.816 1.00 34.84 298 SER A C 1
ATOM 2359 O O . SER A 1 298 ? 0.365 14.583 5.986 1.00 34.84 298 SER A O 1
ATOM 2361 N N . VAL A 1 299 ? 0.598 15.080 3.812 1.00 33.09 299 VAL A N 1
ATOM 2362 C CA . VAL A 1 299 ? 1.632 16.131 3.998 1.00 33.09 299 VAL A CA 1
ATOM 2363 C C . VAL A 1 299 ? 1.314 17.471 3.299 1.00 33.09 299 VAL A C 1
ATOM 2365 O O . VAL A 1 299 ? 1.846 18.505 3.693 1.00 33.09 299 VAL A O 1
ATOM 2368 N N . LYS A 1 300 ? 0.455 17.516 2.274 1.00 28.47 300 LYS A N 1
ATOM 2369 C CA . LYS A 1 300 ? 0.070 18.731 1.534 1.00 28.47 300 LYS A CA 1
ATOM 2370 C C . LYS A 1 300 ? -1.388 18.628 1.054 1.00 28.47 300 LYS A C 1
ATOM 2372 O O . LYS A 1 300 ? -1.637 17.972 0.051 1.00 28.47 300 LYS A O 1
ATOM 2377 N N . LYS A 1 301 ? -2.279 19.392 1.700 1.00 28.66 301 LYS A N 1
ATOM 2378 C CA . LYS A 1 301 ? -3.704 19.659 1.386 1.00 28.66 301 LYS A CA 1
ATOM 2379 C C . LYS A 1 301 ? -4.749 18.661 1.905 1.00 28.66 301 LYS A C 1
ATOM 2381 O O . LYS A 1 301 ? -4.873 17.543 1.425 1.00 28.66 301 LYS A O 1
ATOM 2386 N N . ASN A 1 302 ? -5.533 19.172 2.853 1.00 36.16 302 ASN A N 1
ATOM 2387 C CA . ASN A 1 302 ? -6.996 19.254 2.906 1.00 36.16 302 ASN A CA 1
ATOM 2388 C C . ASN A 1 302 ? -7.770 18.458 1.838 1.00 36.16 302 ASN A C 1
ATOM 2390 O O . ASN A 1 302 ? -7.581 18.660 0.638 1.00 36.16 302 ASN A O 1
ATOM 2394 N N . SER A 1 303 ? -8.765 17.717 2.333 1.00 30.91 303 SER A N 1
ATOM 2395 C CA . SER A 1 303 ? -9.954 17.158 1.667 1.00 30.91 303 SER A CA 1
ATOM 2396 C C . SER A 1 303 ? -9.905 15.730 1.070 1.00 30.91 303 SER A C 1
ATOM 2398 O O . SER A 1 303 ? -9.100 15.367 0.218 1.00 30.91 303 SER A O 1
ATOM 2400 N N . SER A 1 304 ? -10.850 14.937 1.592 1.00 29.12 304 SER A N 1
ATOM 2401 C CA . SER A 1 304 ? -11.591 13.786 1.040 1.00 29.12 304 SER A CA 1
ATOM 2402 C C . SER A 1 304 ? -10.931 12.452 0.673 1.00 29.12 304 SER A C 1
ATOM 2404 O O . SER A 1 304 ? -11.660 11.465 0.669 1.00 29.12 304 SER A O 1
ATOM 2406 N N . ASP A 1 305 ? -9.620 12.338 0.450 1.00 27.19 305 ASP A N 1
ATOM 2407 C CA . ASP A 1 305 ? -9.071 11.102 -0.156 1.00 27.19 305 ASP A CA 1
ATOM 2408 C C . ASP A 1 305 ? -8.205 10.223 0.760 1.00 27.19 305 ASP A C 1
ATOM 2410 O O . ASP A 1 305 ? -7.452 9.358 0.284 1.00 27.19 305 ASP A O 1
ATOM 2414 N N . PHE A 1 306 ? -8.335 10.348 2.084 1.00 31.98 306 PHE A N 1
ATOM 2415 C CA . PHE A 1 306 ? -7.991 9.202 2.923 1.00 31.98 306 PHE A CA 1
ATOM 2416 C C . PHE A 1 306 ? -8.996 8.101 2.595 1.00 31.98 306 PHE A C 1
ATOM 2418 O O . PHE A 1 306 ? -10.193 8.255 2.811 1.00 31.98 306 PHE A O 1
ATOM 2425 N N . GLU A 1 307 ? -8.508 6.959 2.107 1.00 34.72 307 GLU A N 1
ATOM 2426 C CA . GLU A 1 307 ? -9.302 5.732 2.188 1.00 34.72 307 GLU A CA 1
ATOM 2427 C C . GLU A 1 307 ? -9.290 5.319 3.661 1.00 34.72 307 GLU A C 1
ATOM 2429 O O . GLU A 1 307 ? -8.648 4.359 4.079 1.00 34.72 307 GLU A O 1
ATOM 2434 N N . ILE A 1 308 ? -10.013 6.092 4.467 1.00 38.31 308 ILE A N 1
ATOM 2435 C CA . ILE A 1 308 ? -10.688 5.594 5.644 1.00 38.31 308 ILE A CA 1
ATOM 2436 C C . ILE A 1 308 ? -11.762 4.685 5.065 1.00 38.31 308 ILE A C 1
ATOM 2438 O O . ILE A 1 308 ? -12.915 5.093 4.977 1.00 38.31 308 ILE A O 1
ATOM 2442 N N . LEU A 1 309 ? -11.382 3.507 4.553 1.00 33.66 309 LEU A N 1
ATOM 2443 C CA . LEU A 1 309 ? -12.374 2.550 4.095 1.00 33.66 309 LEU A CA 1
ATOM 2444 C C . LEU A 1 309 ? -13.217 2.260 5.336 1.00 33.66 309 LEU A C 1
ATOM 2446 O O . LEU A 1 309 ? -12.694 1.718 6.323 1.00 33.66 309 LEU A O 1
ATOM 2450 N N . PRO A 1 310 ? -14.479 2.727 5.372 1.00 34.16 310 PRO A N 1
ATOM 2451 C CA . PRO A 1 310 ? -15.331 2.359 6.472 1.00 34.16 310 PRO A CA 1
ATOM 2452 C C . PRO A 1 310 ? -15.393 0.828 6.443 1.00 34.16 310 PRO A C 1
ATOM 2454 O O . PRO A 1 310 ? -15.379 0.217 5.371 1.00 34.16 310 PRO A O 1
ATOM 2457 N N . LEU A 1 311 ? -15.515 0.195 7.611 1.00 35.12 311 LEU A N 1
ATOM 2458 C CA . LEU A 1 311 ? -16.358 -0.997 7.659 1.00 35.12 311 LEU A CA 1
ATOM 2459 C C . LEU A 1 311 ? -17.610 -0.599 6.888 1.00 35.12 311 LEU A C 1
ATOM 2461 O O . LEU A 1 311 ? -18.251 0.341 7.361 1.00 35.12 311 LEU A O 1
ATOM 2465 N N . ASN A 1 312 ? -17.839 -1.165 5.685 1.00 41.19 312 ASN A N 1
ATOM 2466 C CA . ASN A 1 312 ? -18.931 -0.751 4.795 1.00 41.19 312 ASN A CA 1
ATOM 2467 C C . ASN A 1 312 ? -20.119 -0.442 5.691 1.00 41.19 312 ASN A C 1
ATOM 2469 O O . ASN A 1 312 ? -20.540 -1.341 6.429 1.00 41.19 312 ASN A O 1
ATOM 2473 N N . SER A 1 313 ? -20.533 0.829 5.736 1.00 41.94 313 SER A N 1
ATOM 2474 C CA . SER A 1 313 ? -21.405 1.298 6.812 1.00 41.94 313 SER A CA 1
ATOM 2475 C C . SER A 1 313 ? -22.593 0.333 6.912 1.00 41.94 313 SER A C 1
ATOM 2477 O O . SER A 1 313 ? -23.040 -0.147 5.867 1.00 41.94 313 SER A O 1
ATOM 2479 N N . PRO A 1 314 ? -23.070 -0.079 8.097 1.00 42.19 314 PRO A N 1
ATOM 2480 C CA . PRO A 1 314 ? -24.220 -0.976 8.180 1.00 42.19 314 PRO A CA 1
ATOM 2481 C C . PRO A 1 314 ? -25.375 -0.481 7.313 1.00 42.19 314 PRO A C 1
ATOM 2483 O O . PRO A 1 314 ? -25.996 -1.285 6.628 1.00 42.19 314 PRO A O 1
ATOM 2486 N N . GLN A 1 315 ? -25.570 0.838 7.227 1.00 38.28 315 GLN A N 1
ATOM 2487 C CA . GLN A 1 315 ? -26.522 1.472 6.318 1.00 38.28 315 GLN A CA 1
ATOM 2488 C C . GLN A 1 315 ? -26.131 1.319 4.838 1.00 38.28 315 GLN A C 1
ATOM 2490 O O . GLN A 1 315 ? -26.999 1.001 4.041 1.00 38.28 315 GLN A O 1
ATOM 2495 N N . GLN A 1 316 ? -24.861 1.454 4.444 1.00 39.97 316 GLN A N 1
ATOM 2496 C CA . GLN A 1 316 ? -24.376 1.196 3.075 1.00 39.97 316 GLN A CA 1
ATOM 2497 C C . GLN A 1 316 ? -24.432 -0.285 2.681 1.00 39.97 316 GLN A C 1
ATOM 2499 O O . GLN A 1 316 ? -24.697 -0.606 1.525 1.00 39.97 316 GLN A O 1
ATOM 2504 N N . THR A 1 317 ? -24.180 -1.195 3.617 1.00 42.75 317 THR A N 1
ATOM 2505 C CA . THR A 1 317 ? -24.278 -2.644 3.421 1.00 42.75 317 THR A CA 1
ATOM 2506 C C . THR A 1 317 ? -25.741 -3.058 3.341 1.00 42.75 317 THR A C 1
ATOM 2508 O O . THR A 1 317 ? -26.093 -3.813 2.441 1.00 42.75 317 THR A O 1
ATOM 2511 N N . LEU A 1 318 ? -26.608 -2.503 4.195 1.00 43.78 318 LEU A N 1
ATOM 2512 C CA . LEU A 1 318 ? -28.062 -2.656 4.117 1.00 43.78 318 LEU A CA 1
ATOM 2513 C C . LEU A 1 318 ? -28.631 -2.010 2.855 1.00 43.78 318 LEU A C 1
ATOM 2515 O O . LEU A 1 318 ? -29.482 -2.619 2.236 1.00 43.78 318 LEU A O 1
ATOM 2519 N N . LEU A 1 319 ? -28.143 -0.849 2.414 1.00 43.75 319 LEU A N 1
ATOM 2520 C CA . LEU A 1 319 ? -28.537 -0.210 1.153 1.00 43.75 319 LEU A CA 1
ATOM 2521 C C . LEU A 1 319 ? -28.073 -1.024 -0.047 1.00 43.75 319 LEU A C 1
ATOM 2523 O O . LEU A 1 319 ? -28.844 -1.203 -0.976 1.00 43.75 319 LEU A O 1
ATOM 2527 N N . LYS A 1 320 ? -26.846 -1.556 -0.042 1.00 40.81 320 LYS A N 1
ATOM 2528 C CA . LYS A 1 320 ? -26.362 -2.457 -1.101 1.00 40.81 320 LYS A CA 1
ATOM 2529 C C . LYS A 1 320 ? -27.129 -3.776 -1.110 1.00 40.81 320 LYS A C 1
ATOM 2531 O O . LYS A 1 320 ? -27.422 -4.285 -2.187 1.00 40.81 320 LYS A O 1
ATOM 2536 N N . LYS A 1 321 ? -27.450 -4.324 0.064 1.00 45.34 321 LYS A N 1
ATOM 2537 C CA . LYS A 1 321 ? -28.237 -5.551 0.214 1.00 45.34 321 LYS A CA 1
ATOM 2538 C C . LYS A 1 321 ? -29.686 -5.323 -0.212 1.00 45.34 321 LYS A C 1
ATOM 2540 O O . LYS A 1 321 ? -30.152 -6.053 -1.066 1.00 45.34 321 LYS A O 1
ATOM 2545 N N . ALA A 1 322 ? -30.331 -4.258 0.253 1.00 46.62 322 ALA A N 1
ATOM 2546 C CA . ALA A 1 322 ? -31.666 -3.841 -0.164 1.00 46.62 322 ALA A CA 1
ATOM 2547 C C . ALA A 1 322 ? -31.713 -3.481 -1.654 1.00 46.62 322 ALA A C 1
ATOM 2549 O O . ALA A 1 322 ? -32.674 -3.823 -2.325 1.00 46.62 322 ALA A O 1
ATOM 2550 N N . ALA A 1 323 ? -30.677 -2.845 -2.210 1.00 41.75 323 ALA A N 1
ATOM 2551 C CA . ALA A 1 323 ? -30.582 -2.562 -3.641 1.00 41.75 323 ALA A CA 1
ATOM 2552 C C . ALA A 1 323 ? -30.401 -3.839 -4.473 1.00 41.75 323 ALA A C 1
ATOM 2554 O O . ALA A 1 323 ? -30.999 -3.942 -5.539 1.00 41.75 323 ALA A O 1
ATOM 2555 N N . ARG A 1 324 ? -29.624 -4.821 -3.992 1.00 43.97 324 ARG A N 1
ATOM 2556 C CA . ARG A 1 324 ? -29.554 -6.158 -4.605 1.00 43.97 324 ARG A CA 1
ATOM 2557 C C . ARG A 1 324 ? -30.886 -6.888 -4.503 1.00 43.97 324 ARG A C 1
ATOM 2559 O O . ARG A 1 324 ? -31.372 -7.360 -5.514 1.00 43.97 324 ARG A O 1
ATOM 2566 N N . GLU A 1 325 ? -31.511 -6.904 -3.331 1.00 55.91 325 GLU A N 1
ATOM 2567 C CA . GLU A 1 325 ? -32.822 -7.522 -3.105 1.00 55.91 325 GLU A CA 1
ATOM 2568 C C . GLU A 1 325 ? -33.925 -6.842 -3.935 1.00 55.91 325 GLU A C 1
ATOM 2570 O O . GLU A 1 325 ? -34.821 -7.522 -4.412 1.00 55.91 325 GLU A O 1
ATOM 2575 N N . LEU A 1 326 ? -33.841 -5.530 -4.189 1.00 47.28 326 LEU A N 1
ATOM 2576 C CA . LEU A 1 326 ? -34.728 -4.790 -5.100 1.00 47.28 326 LEU A CA 1
ATOM 2577 C C . LEU A 1 326 ? -34.440 -5.062 -6.584 1.00 47.28 326 LEU A C 1
ATOM 2579 O O . LEU A 1 326 ? -35.357 -4.989 -7.396 1.00 47.28 326 LEU A O 1
ATOM 2583 N N . GLN A 1 327 ? -33.190 -5.353 -6.954 1.00 51.00 327 GLN A N 1
ATOM 2584 C CA . GLN A 1 327 ? -32.818 -5.766 -8.316 1.00 51.00 327 GLN A CA 1
ATOM 2585 C C . GLN A 1 327 ? -33.172 -7.232 -8.597 1.00 51.00 327 GLN A C 1
ATOM 2587 O O . GLN A 1 327 ? -33.483 -7.580 -9.733 1.00 51.00 327 GLN A O 1
ATOM 2592 N N . GLU A 1 328 ? -33.119 -8.077 -7.570 1.00 51.72 328 GLU A N 1
ATOM 2593 C CA . GLU A 1 328 ? -33.471 -9.499 -7.609 1.00 51.72 328 GLU A CA 1
ATOM 2594 C C . GLU A 1 328 ? -34.963 -9.737 -7.329 1.00 51.72 328 GLU A C 1
ATOM 2596 O O . GLU A 1 328 ? -35.480 -10.817 -7.622 1.00 51.72 328 GLU A O 1
ATOM 2601 N N . ALA A 1 329 ? -35.679 -8.732 -6.809 1.00 42.69 329 ALA A N 1
ATOM 2602 C CA . ALA A 1 329 ? -37.125 -8.773 -6.682 1.00 42.69 329 ALA A CA 1
ATOM 2603 C C . ALA A 1 329 ? -37.740 -8.926 -8.084 1.00 42.69 329 ALA A C 1
ATOM 2605 O O . ALA A 1 329 ? -37.472 -8.101 -8.965 1.00 42.69 329 ALA A O 1
ATOM 2606 N N . PRO A 1 330 ? -38.571 -9.957 -8.324 1.00 47.31 330 PRO A N 1
ATOM 2607 C CA . PRO A 1 330 ? -39.253 -10.102 -9.599 1.00 47.31 330 PRO A CA 1
ATOM 2608 C C . PRO A 1 330 ? -40.058 -8.829 -9.851 1.00 47.31 330 PRO A C 1
ATOM 2610 O O . PRO A 1 330 ? -40.864 -8.433 -9.006 1.00 47.31 330 PRO A O 1
ATOM 2613 N N . GLN A 1 331 ? -39.820 -8.179 -10.996 1.00 52.84 331 GLN A N 1
ATOM 2614 C CA . GLN A 1 331 ? -40.645 -7.060 -11.436 1.00 52.84 331 GLN A CA 1
ATOM 2615 C C . GLN A 1 331 ? -42.100 -7.514 -11.353 1.00 52.84 331 GLN A C 1
ATOM 2617 O O . GLN A 1 331 ? -42.510 -8.428 -12.072 1.00 52.84 331 GLN A O 1
ATOM 2622 N N . ALA A 1 332 ? -42.861 -6.930 -10.424 1.00 49.06 332 ALA A N 1
ATOM 2623 C CA . ALA A 1 332 ? -44.276 -7.222 -10.319 1.00 49.06 332 ALA A CA 1
ATOM 2624 C C . ALA A 1 332 ? -44.892 -6.951 -11.700 1.00 49.06 332 ALA A C 1
ATOM 2626 O O . ALA A 1 332 ? -44.604 -5.900 -12.285 1.00 49.06 332 ALA A O 1
ATOM 2627 N N . PRO A 1 333 ? -45.675 -7.889 -12.260 1.00 42.25 333 PRO A N 1
ATOM 2628 C CA . PRO A 1 333 ? -46.233 -7.717 -13.588 1.00 42.25 333 PRO A CA 1
ATOM 2629 C C . PRO A 1 333 ? -47.020 -6.412 -13.608 1.00 42.25 333 PRO A C 1
ATOM 2631 O O . PRO A 1 333 ? -47.897 -6.192 -12.771 1.00 42.25 333 PRO A O 1
ATOM 2634 N N . SER A 1 334 ? -46.672 -5.535 -14.549 1.00 46.59 334 SER A N 1
ATOM 2635 C CA . SER A 1 334 ? -47.382 -4.289 -14.782 1.00 46.59 334 SER A CA 1
ATOM 2636 C C . SER A 1 334 ? -48.816 -4.623 -15.181 1.00 46.59 334 SER A C 1
ATOM 2638 O O . SER A 1 334 ? -49.116 -4.862 -16.351 1.00 46.59 334 SER A O 1
ATOM 2640 N N . THR A 1 335 ? -49.729 -4.655 -14.217 1.00 42.62 335 THR A N 1
ATOM 2641 C CA . THR A 1 335 ? -51.154 -4.599 -14.513 1.00 42.62 335 THR A CA 1
ATOM 2642 C C . THR A 1 335 ? -51.470 -3.159 -14.880 1.00 42.62 335 THR A C 1
ATOM 2644 O O . THR A 1 335 ? -51.893 -2.362 -14.044 1.00 42.62 335 THR A O 1
ATOM 2647 N N . SER A 1 336 ? -51.223 -2.807 -16.139 1.00 38.88 336 SER A N 1
ATOM 2648 C CA . SER A 1 336 ? -51.917 -1.686 -16.759 1.00 38.88 336 SER A CA 1
ATOM 2649 C C . SER A 1 336 ? -53.408 -2.039 -16.771 1.00 38.88 336 SER A C 1
ATOM 2651 O O . SER A 1 336 ? -53.771 -3.067 -17.349 1.00 38.88 336 SER A O 1
ATOM 2653 N N . PRO A 1 337 ? -54.293 -1.250 -16.141 1.00 43.38 337 PRO A N 1
ATOM 2654 C CA . PRO A 1 337 ? -55.717 -1.453 -16.316 1.00 43.38 337 PRO A CA 1
ATOM 2655 C C . PRO A 1 337 ? -56.061 -1.032 -17.746 1.00 43.38 337 PRO A C 1
ATOM 2657 O O . PRO A 1 337 ? -56.052 0.151 -18.082 1.00 43.38 337 PRO A O 1
ATOM 2660 N N . SER A 1 338 ? -56.334 -2.013 -18.606 1.00 37.09 338 SER A N 1
ATOM 2661 C CA . SER A 1 338 ? -57.019 -1.766 -19.870 1.00 37.09 338 SER A CA 1
ATOM 2662 C C . SER A 1 338 ? -58.412 -1.233 -19.533 1.00 37.09 338 SER A C 1
ATOM 2664 O O . SER A 1 338 ? -59.276 -1.956 -19.037 1.00 37.09 338 SER A O 1
ATOM 2666 N N . MET A 1 339 ? -58.605 0.069 -19.733 1.00 43.34 339 MET A N 1
ATOM 2667 C CA . MET A 1 339 ? -59.931 0.660 -19.814 1.00 43.34 339 MET A CA 1
ATOM 2668 C C . MET A 1 339 ? -60.396 0.599 -21.269 1.00 43.34 339 MET A C 1
ATOM 2670 O O . MET A 1 339 ? -59.960 1.413 -22.076 1.00 43.34 339 MET A O 1
ATOM 2674 N N . LYS A 1 340 ? -61.342 -0.322 -21.494 1.00 40.69 340 LYS A N 1
ATOM 2675 C CA . LYS A 1 340 ? -62.253 -0.490 -22.641 1.00 40.69 340 LYS A CA 1
ATOM 2676 C C . LYS A 1 340 ? -61.678 -0.982 -23.964 1.00 40.69 340 LYS A C 1
ATOM 2678 O O . LYS A 1 340 ? -60.789 -0.323 -24.536 1.00 40.69 340 LYS A O 1
#

pLDDT: mean 76.8, std 18.25, range [27.19, 97.38]

Organism: NCBI:txid1122169